Protein AF-A0A1E5WKT5-F1 (afdb_monomer)

Secondary structure (DSSP, 8-state):
-HHHHHHHHHHHHHHTT-TTTTS-HHHHHSSSHHHHHHHHHHHHHSTTTTTS-------HHHHHHHHHHHHHHHHHTTSSSS--HHHHTT-S-HHHHHHHHHHHHHHHHHHHSSS-TTS-HHHHHHHHHHHHHHHHHHHHHHTSSSS-SS-TT-----SSPPPPHHHHHHHHHHHHHHHHHHHHHHHHHHHHHHHHHHHHHHHHHHHHHTSS---SSPPHHHHHHHHHHHHHHHHHHHHHHHHHHHHHHTT---

pLDDT: mean 82.57, std 13.62, range [40.16, 96.75]

Organism: NCBI:txid888268

Radius of gyration: 34.62 Å; Cα contacts (8 Å, |Δi|>4): 130; chains: 1; bounding box: 89×65×68 Å

InterPro domains:
  IPR010604 Plant AUGMIN subunit 7 [PF06694] (6-192)
  IPR029711 HAUS augmin-like complex subunit 7-like [PTHR14352] (1-192)

Solvent-accessible surface area (backbone atoms only — not comparable to full-atom values): 14787 Å² total; per-residue (Å²): 112,62,70,60,52,50,55,50,45,33,52,48,32,47,75,72,62,43,95,63,33,84,55,57,66,68,48,55,40,31,69,48,73,57,21,52,53,49,51,50,53,49,49,53,67,28,87,90,51,64,88,77,88,83,86,93,79,90,51,76,69,52,54,55,51,49,44,48,49,54,11,45,51,34,27,75,71,64,76,35,100,49,76,40,50,54,61,70,47,30,46,80,54,72,59,58,29,51,49,56,52,42,56,53,51,52,52,41,54,48,62,74,62,65,71,58,91,88,49,53,74,69,55,48,51,54,50,52,51,52,49,51,52,53,50,52,52,51,54,52,46,57,72,31,86,86,39,62,88,58,62,95,78,66,74,75,79,58,94,57,82,80,75,59,62,69,59,52,53,51,50,51,52,53,50,51,53,51,50,53,53,50,53,51,53,52,47,54,49,46,53,53,52,48,53,50,49,51,55,50,50,54,52,49,51,57,55,52,75,72,45,96,73,86,66,96,65,81,49,74,65,58,52,52,52,50,53,50,47,52,54,44,50,52,49,50,50,54,51,49,53,51,51,53,53,52,35,59,73,72,66,55,78,127

Nearest PDB structures (foldseek):
  8fck-assembly1_G  TM=4.295E-01  e=2.423E-04  Xenopus laevis
  8i7r-assembly1_Fj  TM=1.896E-01  e=6.859E+00  Mus musculus

Foldseek 3Di:
DLVVLLVVLLVLCVVVVPVVSVPDPCQCQAADPSVLVLLVVLLCLAPVRVPDDDDDDDDPVVVVVSLQVSLVSCCVVVLDVHSDSCLSNNDDDSVSSSSSSSVSSVNSSCRVVLDDPPDDPVRSVVVVVVVVVVVVVVVVVCVDPVNCVDDPPPPPPPVDDDDDPVVVVVVVVVVVVVVVVVLVVLLVVLVVVLVVLVVVLVVVVVVVVVDPDDDPDDDPSNVVSVVSNVVSVVVNVVSVVVVVVVCVVVVNDD

Mean predicted aligned error: 18.12 Å

Sequence (254 aa):
MASKQMEEIQRKLSLLAYPRANAPAQSLLFAGVERYRLLEWLFFRSPFTQQNWQGDSLDRDEENNRIQHLAEIANFLGITPSVDTEAIQGRGSYEERVELLRLIVDLVEASCYADNPEWSVDEQLAKDVQLVDSIAEKQAQIFSEECKLFPADVQIQSIYPLPDIAELELKLSEYTKKMSNLQQMVQELASKFLGNLRSLRDSYTAMAAGSLSASNEPSSVTKIISDCESALTFLNHSLSILSTSVAREQGETL

Structure (mmCIF, N/CA/C/O backbone):
data_AF-A0A1E5WKT5-F1
#
_entry.id   AF-A0A1E5WKT5-F1
#
loop_
_atom_site.group_PDB
_atom_site.id
_atom_site.type_symbol
_atom_site.label_atom_id
_atom_site.label_alt_id
_atom_site.label_comp_id
_atom_site.label_asym_id
_atom_site.label_entity_id
_atom_site.label_seq_id
_atom_site.pdbx_PDB_ins_code
_atom_site.Cartn_x
_atom_site.Cartn_y
_atom_site.Cartn_z
_atom_site.occupancy
_atom_site.B_iso_or_equiv
_atom_site.auth_seq_id
_atom_site.auth_comp_id
_atom_site.auth_asym_id
_atom_site.auth_atom_id
_atom_site.pdbx_PDB_model_num
ATOM 1 N N . MET A 1 1 ? -7.457 4.127 26.064 1.00 65.94 1 MET A N 1
ATOM 2 C CA . MET A 1 1 ? -7.975 4.328 24.690 1.00 65.94 1 MET A CA 1
ATOM 3 C C . MET A 1 1 ? -8.088 2.995 23.963 1.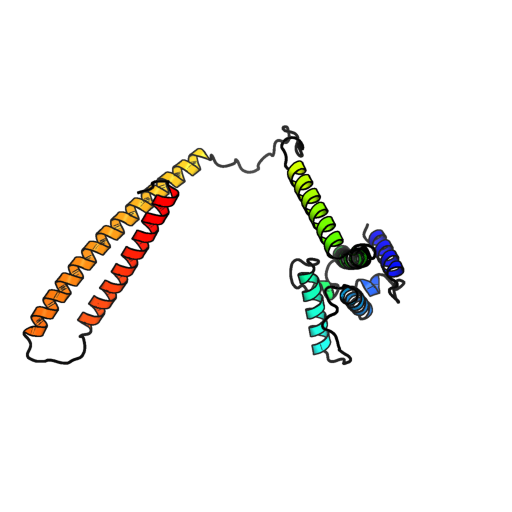00 65.94 1 MET A C 1
ATOM 5 O O . MET A 1 1 ? -9.181 2.690 23.507 1.00 65.94 1 MET A O 1
ATOM 9 N N . ALA A 1 2 ? -7.051 2.151 24.004 1.00 76.38 2 ALA A N 1
ATOM 10 C CA . ALA A 1 2 ? -7.048 0.823 23.381 1.00 76.38 2 ALA A CA 1
ATOM 11 C C . ALA A 1 2 ? -8.197 -0.122 23.810 1.00 76.38 2 ALA A C 1
ATOM 13 O O . ALA A 1 2 ? -8.747 -0.825 22.973 1.00 76.38 2 ALA A O 1
ATOM 14 N N . SER A 1 3 ? -8.654 -0.085 25.073 1.00 81.19 3 SER A N 1
ATOM 15 C CA . SER A 1 3 ? -9.826 -0.880 25.509 1.00 81.19 3 SER A CA 1
ATOM 16 C C . SER A 1 3 ? -11.113 -0.525 24.752 1.00 81.19 3 SER A C 1
ATOM 18 O O . SER A 1 3 ? -11.866 -1.417 24.382 1.00 81.19 3 SER A O 1
ATOM 20 N N . LYS A 1 4 ? -11.351 0.767 24.480 1.00 89.88 4 LYS A N 1
ATOM 21 C CA . LYS A 1 4 ? -12.527 1.214 23.714 1.00 89.88 4 LYS A CA 1
ATOM 22 C C . LYS A 1 4 ? -12.421 0.807 22.244 1.00 89.88 4 LYS A C 1
ATOM 24 O O . LYS A 1 4 ? -13.409 0.397 21.653 1.00 89.88 4 LYS A O 1
ATOM 29 N N . GLN A 1 5 ? -11.216 0.889 21.673 1.00 92.31 5 GLN A N 1
ATOM 30 C CA . GLN A 1 5 ? -10.961 0.421 20.307 1.00 92.31 5 GLN A CA 1
ATOM 31 C C . GLN A 1 5 ? -11.224 -1.083 20.185 1.00 92.31 5 GLN A C 1
ATOM 33 O O . GLN A 1 5 ? -11.836 -1.522 19.222 1.00 92.31 5 GLN A O 1
ATOM 38 N N . MET A 1 6 ? -10.832 -1.875 21.183 1.00 95.06 6 MET A N 1
ATOM 39 C CA . MET A 1 6 ? -11.095 -3.313 21.182 1.00 95.06 6 MET A CA 1
ATOM 40 C C . MET A 1 6 ? -12.595 -3.645 21.269 1.00 95.06 6 MET A C 1
ATOM 42 O O . MET A 1 6 ? -13.059 -4.541 20.564 1.00 95.06 6 MET A O 1
ATOM 46 N N . GLU A 1 7 ? -13.363 -2.918 22.088 1.00 94.06 7 GLU A N 1
ATOM 47 C CA . GLU A 1 7 ? -14.830 -3.042 22.133 1.00 94.06 7 GLU A CA 1
ATOM 48 C C . GLU A 1 7 ? -15.459 -2.729 20.767 1.00 94.06 7 GLU A C 1
ATOM 50 O O . GLU A 1 7 ? -16.350 -3.443 20.301 1.00 94.06 7 GLU A O 1
ATOM 55 N N . GLU A 1 8 ? -14.960 -1.696 20.085 1.00 95.50 8 GLU A N 1
ATOM 56 C CA . GLU A 1 8 ? -15.397 -1.356 18.735 1.00 95.50 8 GLU A CA 1
ATOM 57 C C . GLU A 1 8 ? -15.041 -2.443 17.713 1.00 95.50 8 GLU A C 1
ATOM 59 O O . GLU A 1 8 ? -15.903 -2.827 16.921 1.00 95.50 8 GLU A O 1
ATOM 64 N N . ILE A 1 9 ? -13.824 -2.993 17.765 1.00 96.56 9 ILE A N 1
ATOM 65 C CA . ILE A 1 9 ? -13.409 -4.126 16.928 1.00 96.56 9 ILE A CA 1
ATOM 66 C C . ILE A 1 9 ? -14.371 -5.302 17.122 1.00 96.56 9 ILE A C 1
ATOM 68 O O . ILE A 1 9 ? -14.881 -5.842 16.146 1.00 96.56 9 ILE A O 1
ATOM 72 N N . GLN A 1 10 ? -14.683 -5.686 18.362 1.00 95.69 10 GLN A N 1
ATOM 73 C CA . GLN A 1 10 ? -15.603 -6.800 18.634 1.00 95.69 10 GLN A CA 1
ATOM 74 C C . GLN A 1 10 ? -17.028 -6.524 18.133 1.00 95.69 10 GLN A C 1
ATOM 76 O O . GLN A 1 10 ? -17.684 -7.421 17.589 1.00 95.69 10 GLN A O 1
ATOM 81 N N . ARG A 1 11 ? -17.502 -5.278 18.257 1.00 96.12 11 ARG A N 1
ATOM 82 C CA . ARG A 1 11 ? -18.781 -4.845 17.678 1.00 96.12 11 ARG A CA 1
ATOM 83 C C . ARG A 1 11 ? -18.776 -5.013 16.156 1.00 96.12 11 ARG A C 1
ATOM 85 O O . ARG A 1 11 ? -19.717 -5.590 15.616 1.00 96.12 11 ARG A O 1
ATOM 92 N N . LYS A 1 12 ? -17.722 -4.561 15.471 1.00 95.81 12 LYS A N 1
ATOM 93 C CA . LYS A 1 12 ? -17.573 -4.695 14.012 1.00 95.81 12 LYS A CA 1
ATOM 94 C C . LYS A 1 12 ? -17.471 -6.154 13.576 1.00 95.81 12 LYS A C 1
ATOM 96 O O . LYS A 1 12 ? -18.184 -6.566 12.670 1.00 95.81 12 LYS A O 1
ATOM 101 N N . LEU A 1 13 ? -16.692 -6.975 14.280 1.00 96.12 13 LEU A N 1
ATOM 102 C CA . LEU A 1 13 ? -16.627 -8.420 14.037 1.00 96.12 13 LEU A CA 1
ATOM 103 C C . LEU A 1 13 ? -18.001 -9.092 14.161 1.00 96.12 13 LEU A C 1
ATOM 105 O O . LEU A 1 13 ? -18.314 -9.991 13.383 1.00 96.12 13 LEU A O 1
ATOM 109 N N . SER A 1 14 ? -18.837 -8.636 15.097 1.00 95.25 14 SER A N 1
ATOM 110 C CA . SER A 1 14 ? -20.211 -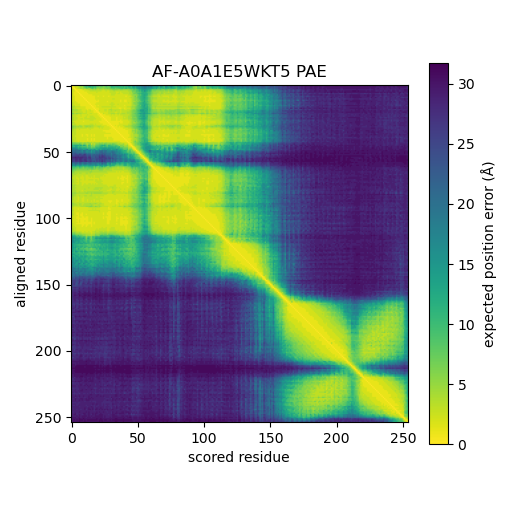9.132 15.245 1.00 95.25 14 SER A CA 1
ATOM 111 C C . SER A 1 14 ? -21.091 -8.738 14.053 1.00 95.25 14 SER A C 1
ATOM 113 O O . SER A 1 14 ? -21.841 -9.573 13.554 1.00 95.25 14 SER A O 1
ATOM 115 N N . LEU A 1 15 ? -20.966 -7.502 13.555 1.00 93.94 15 LEU A N 1
ATOM 116 C CA . LEU A 1 15 ? -21.675 -7.030 12.355 1.00 93.94 15 LEU A CA 1
ATOM 117 C C . LEU A 1 15 ? -21.239 -7.774 11.090 1.00 93.94 15 LEU A C 1
ATOM 119 O O . LEU A 1 15 ? -22.072 -8.128 10.262 1.00 93.94 15 LEU A O 1
ATOM 123 N N . LEU A 1 16 ? -19.947 -8.084 10.979 1.00 92.31 16 LEU A N 1
ATOM 124 C CA . LEU A 1 16 ? -19.401 -8.911 9.905 1.00 92.31 16 LEU A CA 1
ATOM 125 C C . LEU A 1 16 ? -19.780 -10.396 10.053 1.00 92.31 16 LEU A C 1
ATOM 127 O O . LEU A 1 16 ? -19.427 -11.204 9.197 1.00 92.31 16 LEU A O 1
ATOM 131 N N . ALA A 1 17 ? -20.505 -10.781 11.107 1.00 93.81 17 ALA A N 1
ATOM 132 C CA . ALA A 1 17 ? -20.868 -12.161 11.410 1.00 93.81 17 ALA A CA 1
ATOM 133 C C . ALA A 1 17 ? -19.648 -13.094 11.554 1.00 93.81 17 ALA A C 1
ATOM 135 O O . ALA A 1 17 ? -19.682 -14.250 11.127 1.00 93.81 17 ALA A O 1
ATOM 136 N N . TYR A 1 18 ? -18.559 -12.607 12.164 1.00 94.19 18 TYR A N 1
ATOM 137 C CA . TYR A 1 18 ? -17.447 -13.472 12.55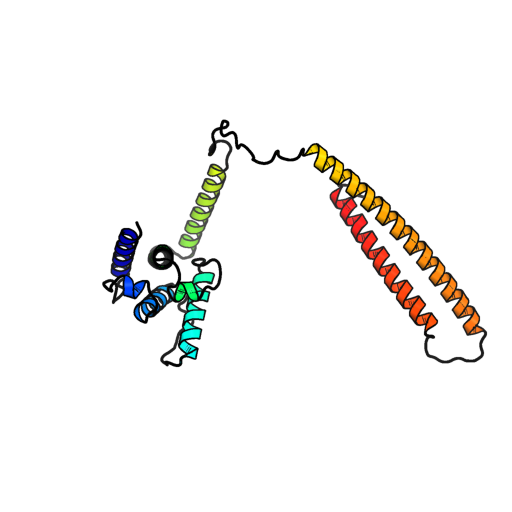4 1.00 94.19 18 TYR A CA 1
ATOM 138 C C . TYR A 1 18 ? -17.921 -14.453 13.644 1.00 94.19 18 TYR A C 1
ATOM 140 O O . TYR A 1 18 ? -18.351 -14.003 14.712 1.00 94.19 18 TYR A O 1
ATOM 148 N N . PRO A 1 19 ? -17.816 -15.784 13.446 1.00 90.62 19 PRO A N 1
ATOM 149 C CA . PRO A 1 19 ? -18.398 -16.771 14.365 1.00 90.62 19 PRO A CA 1
ATOM 150 C C . PRO A 1 19 ? -17.893 -16.688 15.809 1.00 90.62 19 PRO A C 1
ATOM 152 O O . PRO A 1 19 ? -18.549 -17.175 16.726 1.00 90.62 19 PRO A O 1
ATOM 155 N N . ARG A 1 20 ? -16.716 -16.088 16.020 1.00 91.88 20 ARG A N 1
ATOM 156 C CA . ARG A 1 20 ? -16.064 -15.967 17.330 1.00 91.88 20 ARG A CA 1
ATOM 157 C C . ARG A 1 20 ? -15.829 -14.513 17.731 1.00 91.88 20 ARG A C 1
ATOM 159 O O . ARG A 1 20 ? -14.855 -14.210 18.414 1.00 91.88 20 ARG A O 1
ATOM 166 N N . ALA A 1 21 ? -16.718 -13.609 17.317 1.00 91.19 21 ALA A N 1
ATOM 167 C CA . ALA A 1 21 ? -16.636 -12.182 17.642 1.00 91.19 21 ALA A CA 1
ATOM 168 C C . ALA A 1 21 ? -16.623 -11.890 19.155 1.00 91.19 21 ALA A C 1
ATOM 170 O O . ALA A 1 21 ? -16.052 -10.893 19.588 1.00 91.19 21 ALA A O 1
ATOM 171 N N . ASN A 1 22 ? -17.194 -12.784 19.967 1.00 90.38 22 ASN A N 1
ATOM 172 C CA . ASN A 1 22 ? -17.210 -12.702 21.428 1.00 90.38 22 ASN A CA 1
ATOM 173 C C . ASN A 1 22 ? -15.971 -13.319 22.112 1.00 90.38 22 ASN A C 1
ATOM 175 O O . ASN A 1 22 ? -15.949 -13.424 23.340 1.00 90.38 22 ASN A O 1
ATOM 179 N N . ALA A 1 23 ? -14.958 -13.756 21.355 1.00 93.06 23 ALA A N 1
ATOM 180 C CA . ALA A 1 23 ? -13.728 -14.285 21.931 1.00 93.06 23 ALA A CA 1
ATOM 181 C C . ALA A 1 23 ? -13.019 -13.221 22.797 1.00 93.06 23 ALA A C 1
ATOM 183 O O . ALA A 1 23 ? -13.067 -12.030 22.468 1.00 93.06 23 ALA A O 1
ATOM 184 N N . PRO A 1 24 ? -12.327 -13.620 23.883 1.00 94.44 24 PRO A N 1
ATOM 185 C CA . PRO A 1 24 ? -11.580 -12.685 24.716 1.00 94.44 24 PRO A CA 1
ATOM 186 C C . PRO A 1 24 ? -10.552 -11.905 23.893 1.00 94.44 24 PRO A C 1
ATOM 188 O O . PRO A 1 24 ? -9.828 -12.491 23.089 1.00 94.44 24 PRO A O 1
ATOM 191 N N . ALA A 1 25 ? -10.420 -10.601 24.149 1.00 93.50 25 ALA A N 1
ATOM 192 C CA . ALA A 1 25 ? -9.468 -9.739 23.444 1.00 93.50 25 ALA A CA 1
ATOM 193 C C . ALA A 1 25 ? -8.034 -10.298 23.454 1.00 93.50 25 ALA A C 1
ATOM 195 O O . ALA A 1 25 ? -7.331 -10.243 22.451 1.00 93.50 25 ALA A O 1
ATOM 196 N N . GLN A 1 26 ? -7.615 -10.908 24.568 1.00 93.50 26 GLN A N 1
ATOM 197 C CA . GLN A 1 26 ? -6.302 -11.549 24.682 1.00 93.50 26 GLN A CA 1
ATOM 198 C C . GLN A 1 26 ? -6.104 -12.670 23.649 1.00 93.50 26 GLN A C 1
ATOM 200 O O . GLN A 1 26 ? -5.029 -12.792 23.076 1.00 93.50 26 GLN A O 1
ATOM 205 N N . SER A 1 27 ? -7.136 -13.458 23.354 1.00 95.00 27 SER A N 1
ATOM 206 C CA . SER A 1 27 ? -7.045 -14.531 22.359 1.00 95.00 27 SER A CA 1
ATOM 207 C C . SER A 1 27 ? -6.939 -14.000 20.927 1.00 95.00 27 SER A C 1
ATOM 209 O O . SER A 1 27 ? -6.328 -14.651 20.088 1.00 95.00 27 SER A O 1
ATOM 211 N N . LEU A 1 28 ? -7.513 -12.826 20.647 1.00 95.75 28 LEU A N 1
ATOM 212 C CA . LEU A 1 28 ? -7.482 -12.204 19.318 1.00 95.75 28 LEU A CA 1
ATOM 213 C C . LEU A 1 28 ? -6.182 -11.421 19.061 1.00 95.75 28 LEU A C 1
ATOM 215 O O . LEU A 1 28 ? -5.705 -11.327 17.930 1.00 95.75 28 LEU A O 1
ATOM 219 N N . LEU A 1 29 ? -5.606 -10.836 20.113 1.00 95.50 29 LEU A N 1
ATOM 220 C CA . LEU A 1 29 ? -4.457 -9.935 20.002 1.00 95.50 29 LEU A CA 1
ATOM 221 C C . LEU A 1 29 ? -3.105 -10.646 20.106 1.00 95.50 29 LEU A C 1
ATOM 223 O O . LEU A 1 29 ? -2.136 -10.189 19.506 1.00 95.50 29 LEU A O 1
ATOM 227 N N . PHE A 1 30 ? -3.021 -11.735 20.867 1.00 95.25 30 PHE A N 1
ATOM 228 C CA . PHE A 1 30 ? -1.760 -12.427 21.127 1.00 95.25 30 PHE A CA 1
ATOM 229 C C . PHE A 1 30 ? -1.596 -13.659 20.238 1.00 95.25 30 PHE A C 1
ATOM 231 O O . PHE A 1 30 ? -2.570 -14.195 19.708 1.00 95.25 30 PHE A O 1
ATOM 238 N N . ALA A 1 31 ? -0.347 -14.105 20.093 1.00 92.69 31 ALA A N 1
ATOM 239 C CA . ALA A 1 31 ? 0.003 -15.312 19.355 1.00 92.69 31 ALA A CA 1
ATOM 240 C C . ALA A 1 31 ? -0.859 -16.500 19.805 1.00 92.69 31 ALA A C 1
ATOM 242 O O . ALA A 1 31 ? -0.906 -16.839 20.990 1.00 92.69 31 ALA A O 1
ATOM 243 N N . GLY A 1 32 ? -1.527 -17.142 18.852 1.00 90.06 32 GLY A N 1
ATOM 244 C CA . GLY A 1 32 ? -2.381 -18.282 19.130 1.00 90.06 32 GLY A CA 1
ATOM 245 C C . GLY A 1 32 ? -3.352 -18.566 17.997 1.00 90.06 32 GLY A C 1
ATOM 246 O O . GLY A 1 32 ? -3.574 -17.749 17.107 1.00 90.06 32 GLY A O 1
ATOM 247 N N . VAL A 1 33 ? -3.967 -19.744 18.066 1.00 89.12 33 VAL A N 1
ATOM 248 C CA . VAL A 1 33 ? -4.837 -20.266 17.005 1.00 89.12 33 VAL A CA 1
ATOM 249 C C . VAL A 1 33 ? -6.017 -19.331 16.707 1.00 89.12 33 VAL A C 1
ATOM 251 O O . VAL A 1 33 ? -6.435 -19.205 15.562 1.00 89.12 33 VAL A O 1
ATOM 254 N N . GLU A 1 34 ? -6.543 -18.641 17.720 1.00 92.19 34 GLU A N 1
ATOM 255 C CA . GLU A 1 34 ? -7.660 -17.702 17.552 1.00 92.19 34 GLU A CA 1
ATOM 256 C C . GLU A 1 34 ? -7.314 -16.477 16.724 1.00 92.19 34 GLU A C 1
ATOM 258 O O . GLU A 1 34 ? -8.113 -16.055 15.889 1.00 92.19 34 GLU A O 1
ATOM 263 N N . ARG A 1 35 ? -6.115 -15.932 16.928 1.00 94.31 35 ARG A N 1
ATOM 264 C CA . ARG A 1 35 ? -5.619 -14.806 16.151 1.00 94.31 35 ARG A CA 1
ATOM 265 C C . ARG A 1 35 ? -5.461 -15.197 14.690 1.00 94.31 35 ARG A C 1
ATOM 267 O O . ARG A 1 35 ? -5.988 -14.501 13.832 1.00 94.31 35 ARG A O 1
ATOM 274 N N . TYR A 1 36 ? -4.790 -16.312 14.405 1.00 92.12 36 TYR A N 1
ATOM 275 C CA . TYR A 1 36 ? -4.563 -16.729 13.020 1.00 92.12 36 TYR A CA 1
ATOM 276 C C . TYR A 1 36 ? -5.869 -17.049 12.299 1.00 92.12 36 TYR A C 1
ATOM 278 O O . TYR A 1 36 ? -6.075 -16.537 11.207 1.00 92.12 36 TYR A O 1
ATOM 286 N N . ARG A 1 37 ? -6.807 -17.755 12.946 1.00 91.25 37 ARG A N 1
ATOM 287 C CA . ARG A 1 37 ? -8.146 -17.980 12.375 1.00 91.25 37 ARG A CA 1
ATOM 288 C C . ARG A 1 37 ? -8.881 -16.682 12.070 1.00 91.25 37 ARG A C 1
ATOM 290 O O . ARG A 1 37 ? -9.561 -16.598 11.053 1.00 91.25 37 ARG A O 1
ATOM 297 N N . LEU A 1 38 ? -8.778 -15.688 12.953 1.00 94.88 38 LEU A N 1
ATOM 298 C CA . LEU A 1 38 ? -9.386 -14.382 12.723 1.00 94.88 38 LEU A CA 1
ATOM 299 C C . LEU A 1 38 ? -8.737 -13.674 11.529 1.00 94.88 38 LEU A C 1
ATOM 301 O O . LEU A 1 38 ? -9.454 -13.177 10.668 1.00 94.88 38 LEU A O 1
ATOM 305 N N . LEU A 1 39 ? -7.404 -13.634 11.472 1.00 94.69 39 LEU A N 1
ATOM 306 C CA . LEU A 1 39 ? -6.666 -12.985 10.386 1.00 94.69 39 LEU A CA 1
ATOM 307 C C . LEU A 1 39 ? -6.935 -13.662 9.041 1.00 94.69 39 LEU A C 1
ATOM 309 O O . LEU A 1 39 ? -7.242 -12.973 8.075 1.00 94.69 39 LEU A O 1
ATOM 313 N N . GLU A 1 40 ? -6.901 -14.993 8.991 1.00 91.75 40 GLU A N 1
ATOM 314 C CA . GLU A 1 40 ? -7.283 -15.774 7.812 1.00 91.75 40 GLU A CA 1
ATOM 315 C C . GLU A 1 40 ? -8.715 -15.440 7.391 1.00 91.75 40 GLU A C 1
ATOM 317 O O . GLU A 1 40 ? -8.952 -15.059 6.249 1.00 91.75 40 GLU A O 1
ATOM 322 N N . TRP A 1 41 ? -9.674 -15.507 8.317 1.00 92.31 41 TRP A N 1
ATOM 323 C CA . TRP A 1 41 ? -11.071 -15.217 8.007 1.00 92.31 41 TRP A CA 1
ATOM 324 C C . TRP A 1 41 ? -11.277 -13.792 7.480 1.00 92.31 41 TRP A C 1
ATOM 326 O O . TRP A 1 41 ? -12.014 -13.597 6.516 1.00 92.31 41 TRP A O 1
ATOM 336 N N . LEU A 1 42 ? -10.621 -12.800 8.088 1.00 93.25 42 LEU A N 1
ATOM 337 C CA . LEU A 1 42 ? -10.696 -11.405 7.657 1.00 93.25 42 LEU A CA 1
ATOM 338 C C . LEU A 1 42 ? -10.091 -11.228 6.269 1.00 93.25 42 LEU A C 1
ATOM 340 O O . LEU A 1 42 ? -10.742 -10.672 5.384 1.00 93.25 42 LEU A O 1
ATOM 344 N N . PHE A 1 43 ? -8.874 -11.730 6.058 1.00 90.12 43 PHE A N 1
ATOM 345 C CA . PHE A 1 43 ? -8.215 -11.579 4.774 1.00 90.12 43 PHE A CA 1
ATOM 346 C C . PHE A 1 43 ? -8.972 -12.312 3.678 1.00 90.12 43 PHE A C 1
ATOM 348 O O . PHE A 1 43 ? -9.239 -11.668 2.674 1.00 90.12 43 PHE A O 1
ATOM 355 N N . PHE A 1 44 ? -9.416 -13.558 3.868 1.00 84.06 44 PHE A N 1
ATOM 356 C CA . PHE A 1 44 ? -10.155 -14.327 2.850 1.00 84.06 44 PHE A CA 1
ATOM 357 C C . PHE A 1 44 ? -11.569 -13.832 2.567 1.00 84.06 44 PHE A C 1
ATOM 359 O O . PHE A 1 44 ? -12.140 -14.139 1.521 1.00 84.06 44 PHE A O 1
ATOM 366 N N . ARG A 1 45 ? -12.143 -13.040 3.472 1.00 79.81 45 ARG A N 1
ATOM 367 C CA . ARG A 1 45 ? -13.395 -12.338 3.199 1.00 79.81 45 ARG A CA 1
ATOM 368 C C . ARG A 1 45 ? -13.197 -11.155 2.253 1.00 79.81 45 ARG A C 1
ATOM 370 O O . ARG A 1 45 ? -14.138 -10.772 1.565 1.00 79.81 45 ARG A O 1
ATOM 377 N N . SER A 1 46 ? -11.991 -10.595 2.204 1.00 68.56 46 SER A N 1
ATOM 378 C CA . SER A 1 46 ? -11.662 -9.494 1.310 1.00 68.56 46 SER A CA 1
ATOM 379 C C . SER A 1 46 ? -11.659 -9.954 -0.156 1.00 68.56 46 SER A C 1
ATOM 381 O O . SER A 1 46 ? -11.029 -10.968 -0.466 1.00 68.56 46 SER A O 1
ATOM 383 N N . PRO A 1 47 ? -12.299 -9.220 -1.087 1.00 63.97 47 PRO A N 1
ATOM 384 C CA . PRO A 1 47 ? -12.327 -9.590 -2.507 1.00 63.97 47 PRO A CA 1
ATOM 385 C C . PRO A 1 47 ? -10.922 -9.678 -3.130 1.00 63.97 47 PRO A C 1
ATOM 387 O O . PRO A 1 47 ? -10.719 -10.386 -4.113 1.00 63.97 47 PRO A O 1
ATOM 390 N N . PHE A 1 48 ? -9.930 -9.024 -2.518 1.00 61.22 48 PHE A N 1
ATOM 391 C CA . PHE A 1 48 ? -8.545 -8.976 -2.989 1.00 61.22 48 PHE A CA 1
ATOM 392 C C . PHE A 1 48 ? -7.741 -10.273 -2.776 1.00 61.22 48 PHE A C 1
ATOM 394 O O . PHE A 1 48 ? -6.644 -10.389 -3.314 1.00 61.22 48 PHE A O 1
ATOM 401 N N . THR A 1 49 ? -8.243 -11.247 -2.007 1.00 59.12 49 THR A N 1
ATOM 402 C CA . THR A 1 49 ? -7.457 -12.430 -1.580 1.00 59.12 49 THR A CA 1
ATOM 403 C C . THR A 1 49 ? -8.095 -13.779 -1.947 1.00 59.12 49 THR A C 1
ATOM 405 O O . THR A 1 49 ? -7.478 -14.825 -1.743 1.00 59.12 49 THR A O 1
ATOM 408 N N . GLN A 1 50 ? -9.313 -13.787 -2.507 1.00 58.47 50 GLN A N 1
ATOM 409 C CA . GLN A 1 50 ? -10.116 -15.006 -2.708 1.00 58.47 50 GLN A CA 1
ATOM 410 C C . GLN A 1 50 ? -9.535 -16.018 -3.712 1.00 58.47 50 GLN A C 1
ATOM 412 O O . GLN A 1 50 ? -10.043 -17.132 -3.814 1.00 58.47 50 GLN A O 1
ATOM 417 N N . GLN A 1 51 ? -8.487 -15.677 -4.466 1.00 52.19 51 GLN A N 1
ATOM 418 C CA . GLN A 1 51 ? -8.091 -16.480 -5.627 1.00 52.19 51 GLN A CA 1
ATOM 419 C C . GLN A 1 51 ? -7.226 -17.719 -5.340 1.00 52.19 51 GLN A C 1
ATOM 421 O O . GLN A 1 51 ? -7.005 -18.471 -6.283 1.00 52.19 51 GLN A O 1
ATOM 426 N N . ASN A 1 52 ? -6.746 -17.987 -4.113 1.00 46.09 52 ASN A N 1
ATOM 427 C CA . ASN A 1 52 ? -5.595 -18.905 -3.994 1.00 46.09 52 ASN A CA 1
ATOM 428 C C . ASN A 1 52 ? -5.519 -19.927 -2.843 1.00 46.09 52 ASN A C 1
ATOM 430 O O . ASN A 1 52 ? -4.451 -20.511 -2.678 1.00 46.09 52 ASN A O 1
ATOM 434 N N . TRP A 1 53 ? -6.576 -20.222 -2.075 1.00 47.66 53 TRP A N 1
ATOM 435 C CA . TRP A 1 53 ? -6.424 -21.125 -0.913 1.00 47.66 53 TRP A CA 1
ATOM 436 C C . TRP A 1 53 ? -7.239 -22.425 -0.944 1.00 47.66 53 TRP A C 1
ATOM 438 O O . TRP A 1 53 ? -8.461 -22.433 -0.826 1.00 47.66 53 TRP A O 1
ATOM 448 N N . GLN A 1 54 ? -6.505 -23.542 -1.012 1.00 47.09 54 GLN A N 1
ATOM 449 C CA . GLN A 1 54 ? -6.894 -24.889 -0.584 1.00 47.09 54 GLN A CA 1
ATOM 450 C C . GLN A 1 54 ? -5.787 -25.389 0.355 1.00 47.09 54 GLN A C 1
ATOM 452 O O . GLN A 1 54 ? -4.631 -25.442 -0.056 1.00 47.09 54 GLN A O 1
ATOM 457 N N . GLY A 1 55 ? -6.093 -25.733 1.608 1.00 46.94 55 GLY A N 1
ATOM 458 C CA . GLY A 1 55 ? -5.057 -26.193 2.539 1.00 46.94 55 GLY A CA 1
ATOM 459 C C . GLY A 1 55 ? -5.609 -26.801 3.822 1.00 46.94 55 GLY A C 1
ATOM 460 O O . GLY A 1 55 ? -5.795 -26.095 4.808 1.00 46.94 55 GLY A O 1
ATOM 461 N N . ASP A 1 56 ? -5.844 -28.113 3.794 1.00 40.16 56 ASP A N 1
ATOM 462 C CA . ASP A 1 56 ? -6.079 -28.964 4.966 1.00 40.16 56 ASP A CA 1
ATOM 463 C C . ASP A 1 56 ? -4.856 -29.879 5.141 1.00 40.16 56 ASP A C 1
ATOM 465 O O . ASP A 1 56 ? -4.713 -30.888 4.455 1.00 40.16 56 ASP A O 1
ATOM 469 N N . SER A 1 57 ? -3.906 -29.451 5.970 1.00 44.22 57 SER A N 1
ATOM 470 C CA . SER A 1 57 ? -2.748 -30.212 6.464 1.00 44.22 57 SER A CA 1
ATOM 471 C C . SER A 1 57 ? -2.095 -29.388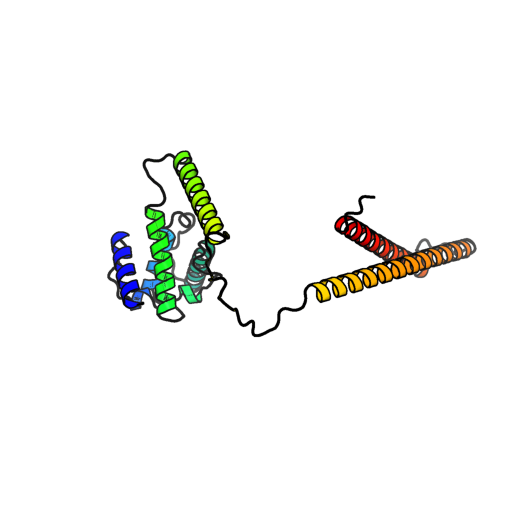 7.588 1.00 44.22 57 SER A C 1
ATOM 473 O O . SER A 1 57 ? -2.399 -28.209 7.750 1.00 44.22 57 SER A O 1
ATOM 475 N N . LEU A 1 58 ? -1.313 -30.000 8.473 1.00 49.53 58 LEU A N 1
ATOM 476 C CA . LEU A 1 58 ? -0.691 -29.343 9.631 1.00 49.53 58 LEU A CA 1
ATOM 477 C C . LEU A 1 58 ? 0.749 -29.841 9.742 1.00 49.53 58 LEU A C 1
ATOM 479 O O . LEU A 1 58 ? 1.064 -30.675 10.590 1.00 49.53 58 LEU A O 1
ATOM 483 N N . ASP A 1 59 ? 1.613 -29.333 8.866 1.00 60.69 59 ASP A N 1
ATOM 484 C CA . ASP A 1 59 ? 3.064 -29.419 9.039 1.00 60.69 59 ASP A CA 1
ATOM 485 C C . ASP A 1 59 ? 3.610 -28.084 9.577 1.00 60.69 59 ASP A C 1
ATOM 487 O O . ASP A 1 59 ? 3.053 -27.017 9.312 1.00 60.69 59 ASP A O 1
ATOM 491 N N . ARG A 1 60 ? 4.694 -28.105 10.358 1.00 60.22 60 ARG A N 1
ATOM 492 C CA . ARG A 1 60 ? 5.264 -26.879 10.968 1.00 60.22 60 ARG A CA 1
ATOM 493 C C . ARG A 1 60 ? 5.729 -25.878 9.903 1.00 60.22 60 ARG A C 1
ATOM 495 O O . ARG A 1 60 ? 5.630 -24.667 10.100 1.00 60.22 60 ARG A O 1
ATOM 502 N N . ASP A 1 61 ? 6.199 -26.389 8.772 1.00 70.75 61 ASP A N 1
ATOM 503 C CA . ASP A 1 61 ? 6.582 -25.574 7.622 1.00 70.75 61 ASP A CA 1
ATOM 504 C C . ASP A 1 61 ? 5.359 -24.904 6.977 1.00 70.75 61 ASP A C 1
ATOM 506 O O . ASP A 1 61 ? 5.458 -23.778 6.493 1.00 70.75 61 ASP A O 1
ATOM 510 N N . GLU A 1 62 ? 4.173 -25.515 7.060 1.00 77.69 62 GLU A N 1
ATOM 511 C CA . GLU A 1 62 ? 2.937 -24.881 6.600 1.00 77.69 62 GLU A CA 1
ATOM 512 C C . GLU A 1 62 ? 2.508 -23.717 7.494 1.00 77.69 62 GLU A C 1
ATOM 514 O O . GLU A 1 62 ? 2.022 -22.719 6.972 1.00 77.69 62 GLU A O 1
ATOM 519 N N . GLU A 1 63 ? 2.700 -23.795 8.816 1.00 80.25 63 GLU A N 1
ATOM 520 C CA . GLU A 1 63 ? 2.376 -22.681 9.723 1.00 80.25 63 GLU A CA 1
ATOM 521 C C . GLU A 1 63 ? 3.235 -21.448 9.408 1.00 80.25 63 GLU A C 1
ATOM 523 O O . GLU A 1 63 ? 2.709 -20.343 9.264 1.00 80.25 63 GLU A O 1
ATOM 528 N N . ASN A 1 64 ? 4.544 -21.639 9.213 1.00 86.19 64 ASN A N 1
ATOM 529 C CA . ASN A 1 64 ? 5.443 -20.553 8.823 1.00 86.19 64 ASN A CA 1
ATOM 530 C C . ASN A 1 64 ? 5.082 -19.980 7.446 1.00 86.19 64 ASN A C 1
ATOM 532 O O . ASN A 1 64 ? 5.048 -18.760 7.287 1.00 86.19 64 ASN A O 1
ATOM 536 N N . ASN A 1 65 ? 4.747 -20.837 6.478 1.00 87.06 65 ASN A N 1
ATOM 537 C CA . ASN A 1 65 ? 4.300 -20.402 5.154 1.00 87.06 65 ASN A CA 1
ATOM 538 C C . ASN A 1 65 ? 2.975 -19.622 5.214 1.00 87.06 65 ASN A C 1
ATOM 540 O O . ASN A 1 65 ? 2.818 -18.625 4.513 1.00 87.06 65 ASN A O 1
ATOM 544 N N . ARG A 1 66 ? 2.033 -20.021 6.079 1.00 86.38 66 ARG A N 1
ATOM 545 C CA . ARG A 1 66 ? 0.772 -19.293 6.302 1.00 86.38 66 ARG A CA 1
ATOM 546 C C . ARG A 1 66 ? 1.020 -17.923 6.913 1.00 86.38 66 ARG A C 1
ATOM 548 O O . ARG A 1 66 ? 0.481 -16.938 6.421 1.00 86.38 66 ARG A O 1
ATOM 555 N N . ILE A 1 67 ? 1.858 -17.839 7.946 1.00 92.38 67 ILE A N 1
ATOM 556 C CA . ILE A 1 67 ? 2.211 -16.561 8.581 1.00 92.38 67 ILE A CA 1
ATOM 557 C C . ILE A 1 67 ? 2.883 -15.630 7.568 1.00 92.38 67 ILE A C 1
ATOM 559 O O . ILE A 1 67 ? 2.519 -14.457 7.483 1.00 92.38 67 ILE A O 1
ATOM 563 N N . GLN A 1 68 ? 3.821 -16.160 6.780 1.00 93.12 68 GLN A N 1
ATOM 564 C CA . GLN A 1 68 ? 4.483 -15.427 5.706 1.00 93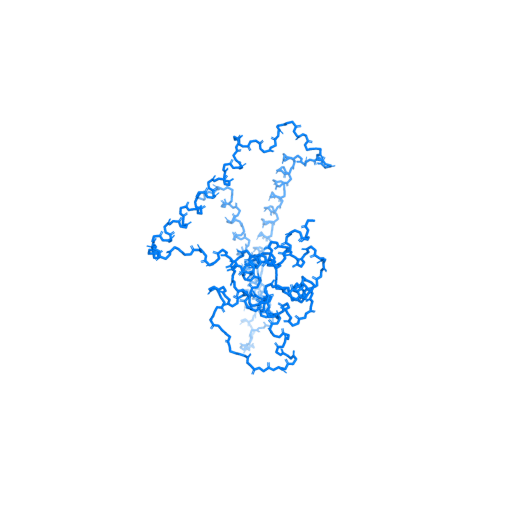.12 68 GLN A CA 1
ATOM 565 C C . GLN A 1 68 ? 3.467 -14.888 4.693 1.00 93.12 68 GLN A C 1
ATOM 567 O O . GLN A 1 68 ? 3.487 -13.704 4.367 1.00 93.12 68 GLN A O 1
ATOM 572 N N . HIS A 1 69 ? 2.519 -15.720 4.266 1.00 90.88 69 HIS A N 1
ATOM 573 C CA . HIS A 1 69 ? 1.495 -15.303 3.319 1.00 90.88 69 HIS A CA 1
ATOM 574 C C . HIS A 1 69 ? 0.557 -14.223 3.878 1.00 90.88 69 HIS A C 1
ATOM 576 O O . HIS A 1 69 ? 0.253 -13.246 3.198 1.00 90.88 69 HIS A O 1
ATOM 582 N N . LEU A 1 70 ? 0.121 -14.347 5.136 1.00 93.38 70 LEU A N 1
ATOM 583 C CA . LEU A 1 70 ? -0.692 -13.318 5.793 1.00 93.38 70 LEU A CA 1
ATOM 584 C C . LEU A 1 70 ? 0.064 -11.982 5.889 1.00 93.38 70 LEU A C 1
ATOM 586 O O . LEU A 1 70 ? -0.540 -10.922 5.722 1.00 93.38 70 LEU A O 1
ATOM 590 N N . ALA A 1 71 ? 1.379 -12.022 6.120 1.00 94.94 71 ALA A N 1
ATOM 591 C CA . ALA A 1 71 ? 2.224 -10.830 6.146 1.00 94.94 71 ALA A CA 1
ATOM 592 C C . ALA A 1 71 ? 2.371 -10.196 4.753 1.00 94.94 71 ALA A C 1
ATOM 594 O O . ALA A 1 71 ? 2.364 -8.972 4.624 1.00 94.94 71 ALA A O 1
ATOM 595 N N . GLU A 1 72 ? 2.458 -11.011 3.701 1.00 93.44 72 GLU A N 1
ATOM 596 C CA . GLU A 1 72 ? 2.468 -10.542 2.312 1.00 93.44 72 GLU A CA 1
ATOM 597 C C . GLU A 1 72 ? 1.149 -9.868 1.929 1.00 93.44 72 GLU A C 1
ATOM 599 O O . GLU A 1 72 ? 1.177 -8.790 1.336 1.00 93.44 72 GLU A O 1
ATOM 604 N N . ILE A 1 73 ? 0.004 -10.442 2.324 1.00 91.56 73 ILE A N 1
ATOM 605 C CA . ILE A 1 73 ? -1.313 -9.817 2.128 1.00 91.56 73 ILE A CA 1
ATOM 606 C C . ILE A 1 73 ? -1.383 -8.478 2.871 1.00 91.56 73 ILE A C 1
ATOM 608 O O . ILE A 1 73 ? -1.801 -7.478 2.290 1.00 91.56 73 ILE A O 1
ATOM 612 N N . ALA A 1 74 ? -0.970 -8.433 4.142 1.00 93.94 74 ALA A N 1
ATOM 613 C CA . ALA A 1 74 ? -1.003 -7.205 4.937 1.00 93.94 74 ALA A CA 1
ATOM 614 C C . ALA A 1 74 ? -0.151 -6.087 4.312 1.00 93.94 74 ALA A C 1
ATOM 616 O O . ALA A 1 74 ? -0.598 -4.940 4.243 1.00 93.94 74 ALA A O 1
ATOM 617 N N . ASN A 1 75 ? 1.030 -6.432 3.797 1.00 93.56 75 ASN A N 1
ATOM 618 C CA . ASN A 1 75 ? 1.897 -5.505 3.078 1.00 93.56 75 ASN A CA 1
ATOM 619 C C . ASN A 1 75 ? 1.277 -5.053 1.746 1.00 93.56 75 ASN A C 1
ATOM 621 O O . ASN A 1 75 ? 1.263 -3.865 1.439 1.00 93.56 75 ASN A O 1
ATOM 625 N N . PHE A 1 76 ? 0.717 -5.983 0.965 1.00 91.12 76 PHE A N 1
ATOM 626 C CA . PHE A 1 76 ? 0.054 -5.673 -0.306 1.00 91.12 76 PHE A CA 1
ATOM 627 C C . PHE A 1 76 ? -1.126 -4.708 -0.126 1.00 91.12 76 PHE A C 1
ATOM 629 O O . PHE A 1 76 ? -1.308 -3.792 -0.923 1.00 91.12 76 PHE A O 1
ATOM 636 N N . LEU A 1 77 ? -1.897 -4.885 0.947 1.00 88.94 77 LEU A N 1
ATOM 637 C CA . LEU A 1 77 ? -3.028 -4.025 1.297 1.00 88.94 77 LEU A CA 1
ATOM 638 C C . LEU A 1 77 ? -2.607 -2.716 1.991 1.00 88.94 77 LEU A C 1
ATOM 640 O O . LEU A 1 77 ? -3.472 -1.939 2.391 1.00 88.94 77 LEU A O 1
ATOM 644 N N . GLY A 1 78 ? -1.304 -2.470 2.167 1.00 91.12 78 GLY A N 1
ATOM 645 C CA . GLY A 1 78 ? -0.779 -1.261 2.807 1.00 91.12 78 GLY A CA 1
ATOM 646 C C . GLY A 1 78 ? -1.086 -1.151 4.304 1.00 91.12 78 GLY A C 1
ATOM 647 O O . GLY A 1 78 ? -0.988 -0.065 4.870 1.00 91.12 78 GLY A O 1
ATOM 648 N N . ILE A 1 79 ? -1.465 -2.255 4.957 1.00 93.94 79 ILE A N 1
ATOM 649 C CA . ILE A 1 79 ? -1.708 -2.301 6.406 1.00 93.94 79 ILE A CA 1
ATOM 650 C C . ILE A 1 79 ? -0.378 -2.242 7.163 1.00 93.94 79 ILE A C 1
ATOM 652 O O . ILE A 1 79 ? -0.285 -1.610 8.215 1.00 93.94 79 ILE A O 1
ATOM 656 N N . THR A 1 80 ? 0.655 -2.893 6.624 1.00 95.06 80 THR A N 1
ATOM 657 C CA . THR A 1 80 ? 2.034 -2.816 7.115 1.00 95.06 80 THR A CA 1
ATOM 658 C C . THR A 1 80 ? 2.936 -2.177 6.053 1.00 95.06 80 THR A C 1
ATOM 660 O O . THR A 1 80 ? 2.688 -2.348 4.861 1.00 95.06 80 THR A O 1
ATOM 663 N N . PRO A 1 81 ? 3.994 -1.440 6.450 1.00 91.81 81 PRO A N 1
ATOM 664 C CA . PRO A 1 81 ? 4.913 -0.791 5.505 1.00 91.81 81 PRO A CA 1
ATOM 665 C C . PRO A 1 81 ? 5.874 -1.772 4.810 1.00 91.81 81 PRO A C 1
ATOM 667 O O . PRO A 1 81 ? 6.521 -1.418 3.827 1.00 91.81 81 PRO A O 1
ATOM 670 N N . SER A 1 82 ? 6.016 -2.979 5.358 1.00 94.94 82 SER A N 1
ATOM 671 C CA . SER A 1 82 ? 6.811 -4.079 4.821 1.00 94.94 82 SER A CA 1
ATOM 672 C C . SER A 1 82 ? 6.166 -5.418 5.186 1.00 94.94 82 SER A C 1
ATOM 674 O O . SER A 1 82 ? 5.217 -5.476 5.975 1.00 94.94 82 SER A O 1
ATOM 676 N N . VAL A 1 83 ? 6.684 -6.512 4.620 1.00 96.00 83 VAL A N 1
ATOM 677 C CA . VAL A 1 83 ? 6.295 -7.874 5.012 1.00 96.00 83 VAL A CA 1
ATOM 678 C C . VAL A 1 83 ? 6.784 -8.135 6.439 1.00 96.00 83 VAL A C 1
ATOM 680 O O . VAL A 1 83 ? 7.980 -8.316 6.663 1.00 96.00 83 VAL A O 1
ATOM 683 N N . ASP A 1 84 ? 5.859 -8.114 7.400 1.00 96.06 84 ASP A N 1
ATOM 684 C CA . ASP A 1 84 ? 6.140 -8.226 8.835 1.00 96.06 84 ASP A CA 1
ATOM 685 C C . ASP A 1 84 ? 5.395 -9.419 9.452 1.00 96.06 84 ASP A C 1
ATOM 687 O O . ASP A 1 84 ? 4.211 -9.354 9.797 1.00 96.06 84 ASP A O 1
ATOM 691 N N . THR A 1 85 ? 6.105 -10.536 9.595 1.00 96.00 85 THR A N 1
ATOM 692 C CA . THR A 1 85 ? 5.572 -11.756 10.208 1.00 96.00 85 THR A CA 1
ATOM 693 C C . THR A 1 85 ? 5.402 -11.627 11.720 1.00 96.00 85 THR A C 1
ATOM 695 O O . THR A 1 85 ? 4.499 -12.248 12.280 1.00 96.00 85 THR A O 1
ATOM 698 N N . GLU A 1 86 ? 6.188 -10.788 12.395 1.00 96.19 86 GLU A N 1
ATOM 699 C CA . GLU A 1 86 ? 6.092 -10.582 13.843 1.00 96.19 86 GLU A CA 1
ATOM 700 C C . GLU A 1 86 ? 4.788 -9.845 14.197 1.00 96.19 86 GLU A C 1
ATOM 702 O O . GLU A 1 86 ? 4.104 -10.208 15.164 1.00 96.19 86 GLU A O 1
ATOM 707 N N . ALA A 1 87 ? 4.375 -8.872 13.377 1.00 95.31 87 ALA A N 1
ATOM 708 C CA . ALA A 1 87 ? 3.078 -8.208 13.505 1.00 95.31 87 ALA A CA 1
ATOM 709 C C . ALA A 1 87 ? 1.909 -9.205 13.371 1.00 95.31 87 ALA A C 1
ATOM 711 O O . ALA A 1 87 ? 0.992 -9.223 14.206 1.00 95.31 87 ALA A O 1
ATOM 712 N N . ILE A 1 88 ? 1.965 -10.108 12.384 1.00 96.38 88 ILE A N 1
ATOM 713 C CA . ILE A 1 88 ? 0.970 -11.181 12.204 1.00 96.38 88 ILE A CA 1
ATOM 714 C C . ILE A 1 88 ? 0.945 -12.121 13.411 1.00 96.38 88 ILE A C 1
ATOM 716 O O . ILE A 1 88 ? -0.130 -12.435 13.926 1.00 96.38 88 ILE A O 1
ATOM 720 N N . GLN A 1 89 ? 2.107 -12.489 13.949 1.00 94.94 89 GLN A N 1
ATOM 721 C CA . GLN A 1 89 ? 2.221 -13.312 15.157 1.00 94.94 89 GLN A CA 1
ATOM 722 C C . GLN A 1 89 ? 1.748 -12.602 16.439 1.00 94.94 89 GLN A C 1
ATOM 724 O O . GLN A 1 89 ? 1.635 -13.231 17.490 1.00 94.94 89 GLN A O 1
ATOM 729 N N . GLY A 1 90 ? 1.439 -11.302 16.394 1.00 94.50 90 GLY A N 1
ATOM 730 C CA . GLY A 1 90 ? 0.983 -10.547 17.563 1.00 94.50 90 GLY A CA 1
ATOM 731 C C . GLY A 1 90 ? 2.128 -10.156 18.496 1.00 94.50 90 GLY A C 1
ATOM 732 O O . GLY A 1 90 ? 1.979 -10.151 19.724 1.00 94.50 90 GLY A O 1
ATOM 733 N N . ARG A 1 91 ? 3.300 -9.841 17.945 1.00 94.25 91 ARG A N 1
ATOM 734 C CA . ARG A 1 91 ? 4.397 -9.186 18.672 1.00 94.25 91 ARG A CA 1
ATOM 735 C C . ARG A 1 91 ? 4.162 -7.672 18.734 1.00 94.25 91 ARG A C 1
ATOM 737 O O . ARG A 1 91 ? 3.226 -7.165 18.129 1.00 94.25 91 ARG A O 1
ATOM 744 N N . GLY A 1 92 ? 4.952 -6.981 19.552 1.00 93.31 92 GLY A N 1
ATOM 745 C CA . GLY A 1 92 ? 4.782 -5.549 19.826 1.00 93.31 92 GLY A CA 1
ATOM 746 C C . GLY A 1 92 ? 3.993 -5.237 21.102 1.00 93.31 92 GLY A C 1
ATOM 747 O O . GLY A 1 92 ? 3.745 -6.102 21.954 1.00 93.31 92 GLY A O 1
ATOM 748 N N . SER A 1 93 ? 3.648 -3.967 21.254 1.00 95.56 93 SER A N 1
ATOM 749 C CA . SER A 1 93 ? 2.825 -3.404 22.324 1.00 95.56 93 SER A CA 1
ATOM 750 C C . SER A 1 93 ? 1.352 -3.806 22.189 1.00 95.56 93 SER A C 1
ATOM 752 O O . SER A 1 93 ? 0.913 -4.368 21.185 1.00 95.56 93 SER A O 1
ATOM 754 N N . TYR A 1 94 ? 0.560 -3.566 23.236 1.00 95.38 94 TYR A N 1
ATOM 755 C CA . TYR A 1 94 ? -0.882 -3.817 23.174 1.00 95.38 94 TYR A CA 1
ATOM 756 C C . TYR A 1 94 ? -1.553 -2.906 22.137 1.00 95.38 94 TYR A C 1
ATOM 758 O O . TYR A 1 94 ? -2.377 -3.369 21.353 1.00 95.38 94 TYR A O 1
ATOM 766 N N . GLU A 1 95 ? -1.141 -1.642 22.098 1.00 95.44 95 GLU A N 1
ATOM 767 C CA . GLU A 1 95 ? -1.605 -0.622 21.165 1.00 95.44 95 GLU A CA 1
ATOM 768 C C . GLU A 1 95 ? -1.334 -1.014 19.709 1.00 95.44 95 GLU A C 1
ATOM 770 O O . GLU A 1 95 ? -2.263 -0.994 18.909 1.00 95.44 95 GLU A O 1
ATOM 775 N N . GLU A 1 96 ? -0.117 -1.454 19.374 1.00 95.12 96 GLU A N 1
ATOM 776 C CA . GLU A 1 96 ? 0.230 -1.893 18.009 1.00 95.12 96 GLU A CA 1
ATOM 777 C C . GLU A 1 96 ? -0.615 -3.091 17.556 1.00 95.12 96 GLU A C 1
ATOM 779 O O . GLU A 1 96 ? -1.100 -3.123 16.426 1.00 95.12 96 GLU A O 1
ATOM 784 N N . ARG A 1 97 ? -0.865 -4.064 18.444 1.00 96.31 97 ARG A N 1
ATOM 785 C CA . ARG A 1 97 ? -1.711 -5.230 18.124 1.00 96.31 97 ARG A CA 1
ATOM 786 C C . ARG A 1 97 ? -3.161 -4.841 17.861 1.00 96.31 97 ARG A C 1
ATOM 788 O O . ARG A 1 97 ? -3.785 -5.400 16.958 1.00 96.31 97 ARG A O 1
ATOM 795 N N . VAL A 1 98 ? -3.704 -3.953 18.698 1.00 96.75 98 VAL A N 1
ATOM 796 C CA . VAL A 1 98 ? -5.079 -3.452 18.568 1.00 96.75 98 VAL A CA 1
ATOM 797 C C . VAL A 1 98 ? -5.207 -2.643 17.289 1.00 96.75 98 VAL A C 1
ATOM 799 O O . VAL A 1 98 ? -6.170 -2.841 16.557 1.00 96.75 98 VAL A O 1
ATOM 802 N N . GLU A 1 99 ? -4.230 -1.790 16.996 1.00 95.56 99 GLU A N 1
ATOM 803 C CA . GLU A 1 99 ? -4.231 -0.954 15.803 1.00 95.56 99 GLU A CA 1
ATOM 804 C C . GLU A 1 99 ? -4.149 -1.787 14.525 1.00 95.56 99 GLU A C 1
ATOM 806 O O . GLU A 1 99 ? -4.980 -1.607 13.639 1.00 95.56 99 GLU A O 1
ATOM 811 N N . LEU A 1 100 ? -3.242 -2.768 14.458 1.00 96.50 100 LEU A N 1
ATOM 812 C CA . LEU A 1 100 ? -3.167 -3.686 13.320 1.00 96.50 100 LEU A CA 1
ATOM 813 C C . LEU A 1 100 ? -4.513 -4.380 13.078 1.00 96.50 100 LEU A C 1
ATOM 815 O O . LEU A 1 100 ? -5.014 -4.412 11.955 1.00 96.50 100 LEU A O 1
ATOM 819 N N . LEU A 1 101 ? -5.120 -4.922 14.139 1.00 96.62 101 LEU A N 1
ATOM 820 C CA . LEU A 1 101 ? -6.401 -5.610 14.018 1.00 96.62 101 LEU A CA 1
ATOM 821 C C . LEU A 1 101 ? -7.527 -4.652 13.610 1.00 96.62 101 LEU A C 1
ATOM 823 O O . LEU A 1 101 ? -8.371 -5.021 12.797 1.00 96.62 101 LEU A O 1
ATOM 827 N N . ARG A 1 102 ? -7.528 -3.425 14.141 1.00 96.56 102 ARG A N 1
ATOM 828 C CA . ARG A 1 102 ? -8.478 -2.375 13.768 1.00 96.56 102 ARG A CA 1
ATOM 829 C C . ARG A 1 102 ? -8.389 -2.063 12.279 1.00 96.56 102 ARG A C 1
ATOM 831 O O . ARG A 1 102 ? -9.413 -2.092 11.613 1.00 96.56 102 ARG A O 1
ATOM 838 N N . LEU A 1 103 ? -7.183 -1.830 11.758 1.00 96.12 103 LEU A N 1
ATOM 839 C CA . LEU A 1 103 ? -6.956 -1.524 10.343 1.00 96.12 103 LEU A CA 1
ATOM 840 C C . LEU A 1 103 ? -7.487 -2.634 9.429 1.00 96.12 103 LEU A C 1
ATOM 842 O O . LEU A 1 103 ? -8.174 -2.348 8.452 1.00 96.12 103 LEU A O 1
ATOM 846 N N . ILE A 1 104 ? -7.232 -3.900 9.773 1.00 95.12 104 ILE A N 1
ATOM 847 C CA . ILE A 1 104 ? -7.728 -5.047 8.998 1.00 95.12 104 ILE A CA 1
ATOM 848 C C . ILE A 1 104 ? -9.260 -5.109 9.036 1.00 95.12 104 ILE A C 1
ATOM 850 O O . ILE A 1 104 ? -9.898 -5.280 7.999 1.00 95.12 104 ILE A O 1
ATOM 854 N N . VAL A 1 105 ? -9.865 -4.982 10.220 1.00 95.38 105 VAL A N 1
ATOM 855 C CA . VAL A 1 105 ? -11.326 -5.052 10.378 1.00 95.38 105 VAL A CA 1
ATOM 856 C C . VAL A 1 105 ? -12.017 -3.892 9.668 1.00 95.38 105 VAL A C 1
ATOM 858 O O . VAL A 1 105 ? -13.020 -4.121 9.000 1.00 95.38 105 VAL A O 1
ATOM 861 N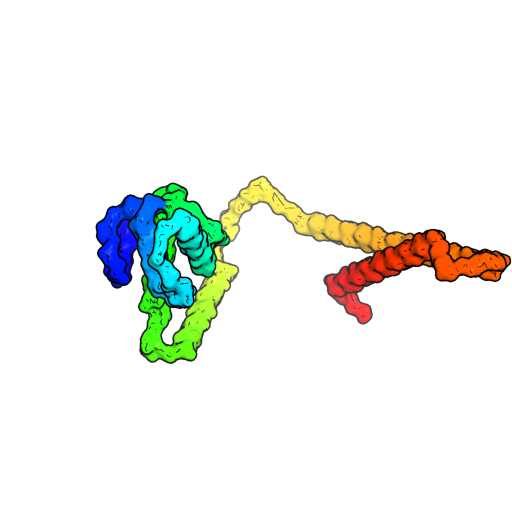 N . ASP A 1 106 ? -11.468 -2.683 9.763 1.00 93.81 106 ASP A N 1
ATOM 862 C CA . ASP A 1 106 ? -11.987 -1.495 9.084 1.00 93.81 106 ASP A CA 1
ATOM 863 C C . ASP A 1 106 ? -11.918 -1.657 7.561 1.00 93.81 106 ASP A C 1
ATOM 865 O O . ASP A 1 106 ? -12.877 -1.326 6.867 1.00 93.81 106 ASP A O 1
ATOM 869 N N . LEU A 1 107 ? -10.825 -2.224 7.040 1.00 91.88 107 LEU A N 1
ATOM 870 C CA . LEU A 1 107 ? -10.680 -2.506 5.613 1.00 91.88 107 LEU A CA 1
ATOM 871 C C . LEU A 1 107 ? -11.703 -3.540 5.122 1.00 91.88 107 LEU A C 1
ATOM 873 O O . LEU A 1 107 ? -12.318 -3.352 4.075 1.00 91.88 107 LEU A O 1
ATOM 877 N N . VAL A 1 108 ? -11.903 -4.628 5.871 1.00 90.44 108 VAL A N 1
ATOM 878 C CA . VAL A 1 108 ? -12.882 -5.674 5.523 1.00 90.44 108 VAL A CA 1
ATOM 879 C C . VAL A 1 108 ? -14.319 -5.167 5.662 1.00 90.44 108 VAL A C 1
ATOM 881 O O . VAL A 1 108 ? -15.187 -5.537 4.877 1.00 90.44 108 VAL A O 1
ATOM 884 N N . GLU A 1 109 ? -14.594 -4.312 6.646 1.00 90.69 109 GLU A N 1
ATOM 885 C CA . GLU A 1 109 ? -15.886 -3.639 6.765 1.00 90.69 109 GLU A CA 1
ATOM 886 C C . GLU A 1 109 ? -16.130 -2.726 5.567 1.00 90.69 109 GLU A C 1
ATOM 888 O O . GLU A 1 109 ? -17.178 -2.836 4.935 1.00 90.69 109 GLU A O 1
ATOM 893 N N . ALA A 1 110 ? -15.156 -1.889 5.207 1.00 87.69 110 ALA A N 1
ATOM 894 C CA . ALA A 1 110 ? -15.257 -1.013 4.048 1.00 87.69 110 ALA A CA 1
ATOM 895 C C . ALA A 1 110 ? -15.487 -1.806 2.753 1.00 87.69 110 ALA A C 1
ATOM 897 O O . ALA A 1 110 ? -16.351 -1.432 1.965 1.00 87.69 110 ALA A O 1
ATOM 898 N N . SER A 1 111 ? -14.796 -2.936 2.559 1.00 85.12 111 SER A N 1
ATOM 899 C CA . SER A 1 111 ? -14.967 -3.759 1.355 1.00 85.12 111 SER A CA 1
ATOM 900 C C . SER A 1 111 ? -16.348 -4.413 1.245 1.00 85.12 111 SER A C 1
ATOM 902 O O . SER A 1 111 ? -16.798 -4.680 0.136 1.00 85.12 111 SER A O 1
ATOM 904 N N . CYS A 1 112 ? -17.068 -4.608 2.356 1.00 82.19 112 CYS A N 1
ATOM 905 C CA . CYS A 1 112 ? -18.448 -5.106 2.322 1.00 82.19 112 CYS A CA 1
ATOM 906 C C . CYS A 1 112 ? -19.452 -4.078 1.772 1.00 82.19 112 CYS A C 1
ATOM 908 O O . CYS A 1 112 ? -20.557 -4.463 1.399 1.00 82.19 112 CYS A O 1
ATOM 910 N N . TYR A 1 113 ? -19.087 -2.793 1.751 1.00 78.75 113 TYR A N 1
ATOM 911 C CA . TYR A 1 113 ? -19.943 -1.690 1.302 1.00 78.75 113 TYR A CA 1
ATOM 912 C C . TYR A 1 113 ? -19.311 -0.864 0.173 1.00 78.75 113 TYR A C 1
ATOM 914 O O . TYR A 1 113 ? -19.829 0.201 -0.153 1.00 78.75 113 TYR A O 1
ATOM 922 N N . ALA A 1 114 ? -18.178 -1.315 -0.377 1.00 77.38 114 ALA A N 1
ATOM 923 C CA . ALA A 1 114 ? -17.437 -0.578 -1.398 1.00 77.38 114 ALA A CA 1
ATOM 924 C C . ALA A 1 114 ? -18.222 -0.502 -2.713 1.00 77.38 114 ALA A C 1
ATOM 926 O O . ALA A 1 114 ? -18.335 0.573 -3.301 1.00 77.38 114 ALA A O 1
ATOM 927 N N . ASP A 1 115 ? -18.820 -1.623 -3.115 1.00 78.56 115 ASP A N 1
ATOM 928 C CA . ASP A 1 115 ? -19.628 -1.698 -4.325 1.00 78.56 115 ASP A CA 1
ATOM 929 C C . ASP A 1 115 ? -21.090 -1.399 -4.004 1.00 78.56 115 ASP A C 1
ATOM 931 O O . ASP A 1 115 ? -21.695 -2.012 -3.114 1.00 78.56 115 ASP A O 1
ATOM 935 N N . ASN A 1 116 ? -21.691 -0.487 -4.765 1.00 78.12 116 ASN A N 1
ATOM 936 C CA . 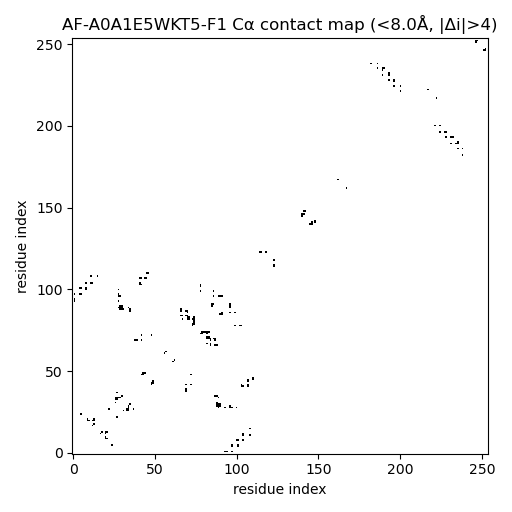ASN A 1 116 ? -23.132 -0.317 -4.737 1.00 78.12 116 ASN A CA 1
ATOM 937 C C . ASN A 1 116 ? -23.786 -1.362 -5.660 1.00 78.12 116 ASN A C 1
ATOM 939 O O . ASN A 1 116 ? -23.592 -1.292 -6.873 1.00 78.12 116 ASN A O 1
ATOM 943 N N . PRO A 1 117 ? -24.605 -2.297 -5.136 1.00 78.88 117 PRO A N 1
ATOM 944 C CA . PRO A 1 117 ? -25.226 -3.340 -5.953 1.00 78.88 117 PRO A CA 1
ATOM 945 C C . PRO A 1 117 ? -26.220 -2.794 -6.987 1.00 78.88 117 PRO A C 1
ATOM 947 O O . PRO A 1 117 ? -26.598 -3.517 -7.907 1.00 78.88 117 PRO A O 1
ATOM 950 N N . GLU A 1 118 ? -26.674 -1.547 -6.832 1.00 84.94 118 GLU A N 1
ATOM 951 C CA . GLU A 1 118 ? -27.550 -0.879 -7.795 1.00 84.94 118 GLU A CA 1
ATOM 952 C C . GLU A 1 118 ? -26.782 -0.205 -8.937 1.00 84.94 118 GLU A C 1
ATOM 954 O O . GLU A 1 118 ? -27.388 0.114 -9.959 1.00 84.94 118 GLU A O 1
ATOM 959 N N . TRP A 1 119 ? -25.476 0.029 -8.782 1.00 86.44 119 TRP A N 1
ATOM 960 C CA . TRP A 1 119 ? -24.662 0.690 -9.799 1.00 86.44 119 TRP A CA 1
ATOM 961 C C . TRP A 1 119 ? -24.026 -0.325 -10.739 1.00 86.44 119 TRP A C 1
ATOM 963 O O . TRP A 1 119 ? -23.558 -1.392 -10.341 1.00 86.44 119 TRP A O 1
ATOM 973 N N . SER A 1 120 ? -23.987 0.027 -12.021 1.00 89.50 120 SER A N 1
ATOM 974 C CA . SER A 1 120 ? -23.136 -0.679 -12.976 1.00 89.50 120 SER A CA 1
ATOM 975 C C . SER A 1 120 ? -21.653 -0.434 -12.670 1.00 89.50 120 SER A C 1
ATOM 977 O O . SER A 1 120 ? -21.288 0.549 -12.024 1.00 89.50 120 SER A O 1
ATOM 979 N N . VAL A 1 121 ? -20.777 -1.306 -13.179 1.00 87.12 121 VAL A N 1
ATOM 980 C CA . VAL A 1 121 ? -19.316 -1.171 -13.013 1.00 87.12 121 VAL A CA 1
ATOM 981 C C . VAL A 1 121 ? -18.815 0.186 -13.522 1.00 87.12 121 VAL A C 1
ATOM 983 O O . VAL A 1 121 ? -17.986 0.820 -12.874 1.00 87.12 121 VAL A O 1
ATOM 986 N N . ASP A 1 122 ? -19.353 0.660 -14.648 1.00 90.94 122 ASP A N 1
ATOM 987 C CA . ASP A 1 122 ? -18.973 1.950 -15.230 1.00 90.94 122 ASP A CA 1
ATOM 988 C C . ASP A 1 122 ? -19.427 3.131 -14.357 1.00 90.94 122 ASP A C 1
ATOM 990 O O . ASP A 1 122 ? -18.695 4.108 -14.195 1.00 90.94 122 ASP A O 1
ATOM 994 N N . GLU A 1 123 ? -20.622 3.044 -13.763 1.00 89.25 123 GLU A N 1
ATOM 995 C CA . GLU A 1 123 ? -21.137 4.068 -12.848 1.00 89.25 123 GLU A CA 1
ATOM 996 C C . GLU A 1 123 ? -20.343 4.116 -11.544 1.00 89.25 123 GLU A C 1
ATOM 998 O O . GLU A 1 123 ? -19.988 5.208 -11.099 1.00 89.25 123 GLU A O 1
ATOM 1003 N N . GLN A 1 124 ? -20.024 2.957 -10.963 1.00 90.12 124 GLN A N 1
ATOM 1004 C CA . GLN A 1 124 ? -19.166 2.856 -9.782 1.00 90.12 124 GLN A CA 1
ATOM 1005 C C . GLN A 1 124 ? -17.796 3.488 -10.064 1.00 90.12 124 GLN A C 1
ATOM 1007 O O . GLN A 1 124 ? -17.383 4.393 -9.343 1.00 90.12 124 GLN A O 1
ATOM 1012 N N . LEU A 1 125 ? -17.146 3.117 -11.174 1.00 90.19 125 LEU A N 1
ATOM 1013 C CA . LEU A 1 125 ? -15.854 3.683 -11.565 1.00 90.19 125 LEU A CA 1
ATOM 1014 C C . LEU A 1 125 ? -15.922 5.206 -11.738 1.00 90.19 125 LEU A C 1
ATOM 1016 O O . LEU A 1 125 ? -15.050 5.928 -11.256 1.00 90.19 125 LEU A O 1
ATOM 1020 N N . ALA A 1 126 ? -16.963 5.715 -12.401 1.00 91.19 126 ALA A N 1
ATOM 1021 C CA . ALA A 1 126 ? -17.136 7.152 -12.590 1.00 91.19 126 ALA A CA 1
ATOM 1022 C C . ALA A 1 126 ? -17.295 7.896 -11.253 1.00 91.19 126 ALA A C 1
ATOM 1024 O O . ALA A 1 126 ? -16.767 9.000 -11.092 1.00 91.19 126 ALA A O 1
ATOM 1025 N N . LYS A 1 127 ? -18.008 7.303 -10.289 1.00 87.25 127 LYS A N 1
ATOM 1026 C CA . LYS A 1 127 ? -18.184 7.865 -8.944 1.00 87.25 127 LYS A CA 1
ATOM 1027 C C . LYS A 1 127 ? -16.896 7.823 -8.129 1.00 87.25 127 LYS A C 1
ATOM 1029 O O . LYS A 1 127 ? -16.571 8.820 -7.486 1.00 87.25 127 LYS A O 1
ATOM 1034 N N . ASP A 1 128 ? -16.151 6.729 -8.210 1.00 89.12 128 ASP A N 1
ATOM 1035 C CA . ASP A 1 128 ? -14.882 6.572 -7.501 1.00 89.12 128 ASP A CA 1
ATOM 1036 C C . ASP A 1 128 ? -13.828 7.556 -8.022 1.00 89.12 128 ASP A C 1
ATOM 1038 O O . ASP A 1 128 ? -13.157 8.215 -7.228 1.00 89.12 128 ASP A O 1
ATOM 1042 N N . VAL A 1 129 ? -13.749 7.757 -9.343 1.00 92.88 129 VAL A N 1
ATOM 1043 C CA . VAL A 1 129 ? -12.886 8.787 -9.948 1.00 92.88 129 VAL A CA 1
ATOM 1044 C C . VAL A 1 129 ? -13.261 10.183 -9.445 1.00 92.88 129 VAL A C 1
ATOM 1046 O O . VAL A 1 129 ? -12.393 10.914 -8.973 1.00 92.88 129 VAL A O 1
ATOM 1049 N N . GLN A 1 130 ? -14.552 10.538 -9.452 1.00 89.94 130 GLN A N 1
ATOM 1050 C CA . GLN A 1 130 ? -15.014 11.835 -8.934 1.00 89.94 130 GLN A CA 1
ATOM 1051 C C . GLN A 1 130 ? -14.654 12.046 -7.458 1.00 89.94 130 GLN A C 1
ATOM 1053 O O . GLN A 1 130 ? -14.326 13.165 -7.049 1.00 89.94 130 GLN A O 1
ATOM 1058 N N . LEU A 1 131 ? -14.726 10.991 -6.644 1.00 88.25 131 LEU A N 1
ATOM 1059 C CA . LEU A 1 131 ? -14.346 11.049 -5.237 1.00 88.25 131 LEU A CA 1
ATOM 1060 C C . LEU A 1 131 ? -12.840 11.284 -5.076 1.00 88.25 131 LEU A C 1
ATOM 1062 O O . LEU A 1 131 ? -12.450 12.149 -4.291 1.00 88.25 131 LEU A O 1
ATOM 1066 N N . VAL A 1 132 ? -12.008 10.550 -5.820 1.00 91.50 132 VAL A N 1
ATOM 1067 C CA . VAL A 1 132 ? -10.547 10.715 -5.803 1.00 91.50 132 VAL A CA 1
ATOM 1068 C C . VAL A 1 132 ? -10.157 12.131 -6.224 1.00 91.50 132 VAL A C 1
ATOM 1070 O O . VAL A 1 132 ? -9.380 12.774 -5.516 1.00 91.50 132 VAL A O 1
ATOM 1073 N N . ASP A 1 133 ? -10.756 12.654 -7.294 1.00 91.38 133 ASP A N 1
ATOM 1074 C CA . ASP A 1 133 ? -10.530 14.030 -7.746 1.00 91.38 133 ASP A CA 1
ATOM 1075 C C . ASP A 1 133 ? -10.921 15.045 -6.661 1.00 91.38 133 ASP A C 1
ATOM 1077 O O . ASP A 1 133 ? -10.152 15.950 -6.337 1.00 91.38 133 ASP A O 1
ATOM 1081 N N . SER A 1 134 ? -12.077 14.847 -6.017 1.00 87.38 134 SER A N 1
ATOM 1082 C CA . SER A 1 134 ? -12.541 15.710 -4.922 1.00 87.38 134 SER A CA 1
ATOM 1083 C C . SER A 1 134 ? -11.611 15.668 -3.700 1.00 87.38 134 SER A C 1
ATOM 1085 O O . SER A 1 134 ? -11.440 16.676 -3.010 1.00 87.38 134 SER A O 1
ATOM 1087 N N . ILE A 1 135 ? -11.014 14.510 -3.392 1.00 84.88 135 ILE A N 1
ATOM 1088 C CA . ILE A 1 135 ? -10.023 14.368 -2.314 1.00 84.88 135 ILE A CA 1
ATOM 1089 C C . ILE A 1 135 ? -8.740 15.114 -2.681 1.00 84.88 135 ILE A C 1
ATOM 1091 O O . ILE A 1 135 ? -8.226 15.869 -1.853 1.00 84.88 135 ILE A O 1
ATOM 1095 N N . ALA A 1 136 ? -8.243 14.930 -3.904 1.00 85.44 136 ALA A N 1
ATOM 1096 C CA . ALA A 1 136 ? -7.041 15.597 -4.388 1.00 85.44 136 ALA A CA 1
ATOM 1097 C C . ALA A 1 136 ? -7.207 17.124 -4.387 1.00 85.44 136 ALA A C 1
ATOM 1099 O O . ALA A 1 136 ? -6.324 17.839 -3.913 1.00 85.44 136 ALA A O 1
ATOM 1100 N N . GLU A 1 137 ? -8.365 17.630 -4.821 1.00 87.00 137 GLU A N 1
ATOM 1101 C CA . GLU A 1 137 ? -8.680 19.059 -4.784 1.00 87.00 137 GLU A CA 1
ATOM 1102 C C . GLU A 1 137 ? -8.680 19.598 -3.347 1.00 87.00 137 GLU A C 1
ATOM 1104 O O . GLU A 1 137 ? -8.057 20.622 -3.064 1.00 87.00 137 GLU A O 1
ATOM 1109 N N . LYS A 1 138 ? -9.298 18.880 -2.399 1.00 83.38 138 LYS A N 1
ATOM 1110 C CA . LYS A 1 138 ? -9.267 19.266 -0.980 1.00 83.38 138 LYS A CA 1
ATOM 1111 C C . LYS A 1 138 ? -7.859 19.236 -0.391 1.00 83.38 138 LYS A C 1
ATOM 1113 O O . LYS A 1 138 ? -7.519 20.118 0.392 1.00 83.38 138 LYS A O 1
ATOM 1118 N N . GLN A 1 139 ? -7.033 18.254 -0.747 1.00 80.56 139 GLN A N 1
ATOM 1119 C CA . GLN A 1 139 ? -5.629 18.226 -0.329 1.00 80.56 139 GLN A CA 1
ATOM 1120 C C . GLN A 1 139 ? -4.864 19.428 -0.890 1.00 80.56 139 GLN A C 1
ATOM 1122 O O . GLN A 1 139 ? -4.150 20.089 -0.142 1.00 80.56 139 GLN A O 1
ATOM 1127 N N . ALA A 1 140 ? -5.065 19.774 -2.163 1.00 79.81 140 ALA A N 1
ATOM 1128 C CA . ALA A 1 140 ? -4.472 20.969 -2.758 1.00 79.81 140 ALA A CA 1
ATOM 1129 C C . ALA A 1 140 ? -4.929 22.254 -2.043 1.00 79.81 140 ALA A C 1
ATOM 1131 O O . ALA A 1 140 ? -4.109 23.127 -1.769 1.00 79.81 140 ALA A O 1
ATOM 1132 N N . GLN A 1 141 ? -6.208 22.343 -1.663 1.00 78.06 141 GLN A N 1
ATOM 1133 C CA . GLN A 1 141 ? -6.740 23.459 -0.875 1.00 78.06 141 GLN A CA 1
ATOM 1134 C C . GLN A 1 141 ? -6.098 23.549 0.515 1.00 78.06 141 GLN A C 1
ATOM 1136 O O . GLN A 1 141 ? -5.754 24.646 0.940 1.00 78.06 141 GLN A O 1
ATOM 1141 N N . ILE A 1 142 ? -5.862 22.425 1.201 1.00 76.00 142 ILE A N 1
ATOM 1142 C CA . ILE A 1 142 ? -5.174 22.394 2.506 1.00 76.00 142 ILE A CA 1
ATOM 1143 C C . ILE A 1 142 ? -3.769 23.012 2.422 1.00 76.00 142 ILE A C 1
ATOM 1145 O O . ILE A 1 142 ? -3.335 23.662 3.371 1.00 76.00 142 ILE A O 1
ATOM 1149 N N . PHE A 1 143 ? -3.080 22.844 1.293 1.00 66.88 143 PHE A N 1
ATOM 1150 C CA . PHE A 1 143 ? -1.759 23.430 1.041 1.00 66.88 143 PHE A CA 1
ATOM 1151 C C . PHE A 1 143 ? -1.806 24.770 0.288 1.00 66.88 143 PHE A C 1
ATOM 1153 O O . PHE A 1 143 ? -0.760 25.294 -0.094 1.00 66.88 143 PHE A O 1
ATOM 1160 N N . SER A 1 144 ? -2.996 25.335 0.070 1.00 71.31 144 SER A N 1
ATOM 1161 C CA . SER A 1 144 ? -3.153 26.651 -0.549 1.00 71.31 144 SER A CA 1
ATOM 1162 C C . SER A 1 144 ? -2.816 27.780 0.427 1.00 71.31 144 SER A C 1
ATOM 1164 O O . SER A 1 144 ? -2.923 27.630 1.645 1.00 71.31 144 SER A O 1
ATOM 1166 N N . GLU A 1 145 ? -2.470 28.956 -0.105 1.00 66.62 145 GLU A N 1
ATOM 1167 C CA . GLU A 1 145 ? -2.186 30.147 0.711 1.00 66.62 145 GLU A CA 1
ATOM 1168 C C . GLU A 1 145 ? -3.403 30.644 1.518 1.00 66.62 145 GLU A C 1
ATOM 1170 O O . GLU A 1 145 ? -3.252 31.377 2.501 1.00 66.62 145 GLU A O 1
ATOM 1175 N N . GLU A 1 146 ? -4.613 30.238 1.126 1.00 67.81 146 GLU A N 1
ATOM 1176 C CA . GLU A 1 146 ? -5.866 30.575 1.803 1.00 67.81 146 GLU A CA 1
ATOM 1177 C C . GLU A 1 146 ? -6.053 29.742 3.081 1.00 67.81 146 GLU A C 1
ATOM 1179 O O . GLU A 1 146 ? -6.473 30.267 4.118 1.00 67.81 146 GLU A O 1
ATOM 1184 N N . CYS A 1 147 ? -5.650 28.467 3.055 1.00 63.62 147 CYS A N 1
ATOM 1185 C CA . CYS A 1 147 ? -5.576 27.601 4.227 1.00 63.62 147 CYS A CA 1
ATOM 1186 C C . CYS A 1 147 ? -4.236 27.805 4.948 1.00 63.62 147 CYS A C 1
ATOM 1188 O O . CYS A 1 147 ? -3.354 26.953 4.926 1.00 63.62 147 CYS A O 1
ATOM 1190 N N . LYS A 1 148 ? -4.083 28.950 5.626 1.00 61.06 148 LYS A N 1
ATOM 1191 C CA . LYS A 1 148 ? -2.937 29.267 6.501 1.00 61.06 148 LYS A CA 1
ATOM 1192 C C . LYS A 1 148 ? -2.854 28.306 7.699 1.00 61.06 148 LYS A C 1
ATOM 1194 O O . LYS A 1 148 ? -3.173 28.681 8.825 1.00 61.06 148 LYS A O 1
ATOM 1199 N N . LEU A 1 149 ? -2.425 27.063 7.465 1.00 59.66 149 LEU A N 1
ATOM 1200 C CA . LEU A 1 149 ? -2.252 26.015 8.482 1.00 59.66 149 LEU A CA 1
ATOM 1201 C C . LEU A 1 149 ? -1.307 26.438 9.614 1.00 59.66 149 LEU A C 1
ATOM 1203 O O . LEU A 1 149 ? -1.399 25.918 10.724 1.00 59.66 149 LEU A O 1
ATOM 1207 N N . PHE A 1 150 ? -0.437 27.409 9.341 1.00 54.78 150 PHE A N 1
ATOM 1208 C CA . PHE A 1 150 ? 0.425 28.040 10.324 1.00 54.78 150 PHE A CA 1
ATOM 1209 C C . PHE A 1 150 ? 0.162 29.552 10.339 1.00 54.78 150 PHE A C 1
ATOM 1211 O O . PHE A 1 150 ? 0.168 30.183 9.277 1.00 54.78 150 PHE A O 1
ATOM 1218 N N . PRO A 1 151 ? -0.059 30.163 11.517 1.00 62.06 151 PRO A N 1
ATOM 1219 C CA . PRO A 1 151 ? 0.028 31.609 11.667 1.00 62.06 151 PRO A CA 1
ATOM 1220 C C . PRO A 1 151 ? 1.353 32.105 11.079 1.00 62.06 151 PRO A C 1
ATOM 1222 O O . PRO A 1 151 ? 2.391 31.489 11.322 1.00 62.06 151 PRO A O 1
ATOM 1225 N N . ALA A 1 152 ? 1.341 33.240 10.374 1.00 57.62 152 ALA A N 1
ATOM 1226 C CA . ALA A 1 152 ? 2.574 33.896 9.915 1.00 57.62 152 ALA A CA 1
ATOM 1227 C C . ALA A 1 152 ? 3.550 34.185 11.079 1.00 57.62 152 ALA A C 1
ATOM 1229 O O . ALA A 1 152 ? 4.748 34.350 10.870 1.00 57.62 152 ALA A O 1
ATOM 1230 N N . ASP A 1 153 ? 3.024 34.187 12.307 1.00 59.84 153 ASP A N 1
ATOM 1231 C CA . ASP A 1 153 ? 3.735 34.444 13.553 1.00 59.84 153 ASP A CA 1
ATOM 1232 C C . ASP A 1 153 ? 4.351 33.182 14.190 1.00 59.84 153 ASP A C 1
ATOM 1234 O O . ASP A 1 153 ? 4.967 33.278 15.255 1.00 59.84 153 ASP A O 1
ATOM 1238 N N . VAL A 1 154 ? 4.219 31.994 13.576 1.00 59.16 154 VAL A N 1
ATOM 1239 C CA . VAL A 1 154 ? 4.998 30.813 13.985 1.00 59.16 154 VAL A CA 1
ATOM 1240 C C . VAL A 1 154 ? 6.440 31.035 13.549 1.00 59.16 154 VAL A C 1
ATOM 1242 O O . VAL A 1 154 ? 6.883 30.626 12.479 1.00 59.16 154 VAL A O 1
ATOM 1245 N N . GLN A 1 155 ? 7.191 31.703 14.419 1.00 57.16 155 GLN A N 1
ATOM 1246 C CA . GLN A 1 155 ? 8.642 31.717 14.376 1.00 57.16 155 GLN A CA 1
ATOM 1247 C C . GLN A 1 155 ? 9.112 30.283 14.618 1.00 57.16 155 GLN A C 1
ATOM 1249 O O . GLN A 1 155 ? 9.280 29.853 15.760 1.00 57.16 155 GLN A O 1
ATOM 1254 N N . ILE A 1 156 ? 9.306 29.520 13.542 1.00 59.38 156 ILE A N 1
ATOM 1255 C CA . ILE A 1 156 ? 10.110 28.306 13.602 1.00 59.38 156 ILE A CA 1
ATOM 1256 C C . ILE A 1 156 ? 11.498 28.790 14.024 1.00 59.38 156 ILE A C 1
ATOM 1258 O O . ILE A 1 156 ? 12.258 29.310 13.207 1.00 59.38 156 ILE A O 1
ATOM 1262 N N . GLN A 1 157 ? 11.814 28.687 15.318 1.00 54.88 157 GLN A N 1
ATOM 1263 C CA . GLN A 1 157 ? 13.187 28.788 15.796 1.00 54.88 157 GLN A CA 1
ATOM 1264 C C . GLN A 1 157 ? 13.922 27.588 15.220 1.00 54.88 157 GLN A C 1
ATOM 1266 O O . GLN A 1 157 ? 14.031 26.530 15.836 1.00 54.88 157 GLN A O 1
ATOM 1271 N N . SER A 1 158 ? 14.362 27.737 13.976 1.00 54.38 158 SER A N 1
ATOM 1272 C CA . SER A 1 158 ? 15.263 26.799 13.354 1.00 54.38 158 SER A CA 1
ATOM 1273 C C . SER A 1 158 ? 16.509 26.753 14.232 1.00 54.38 158 SER A C 1
ATOM 1275 O O . SER A 1 158 ? 17.235 27.739 14.345 1.00 54.38 158 SER A O 1
ATOM 1277 N N . ILE A 1 159 ? 16.732 25.617 14.898 1.00 62.75 159 ILE A N 1
ATOM 1278 C CA . ILE A 1 159 ? 17.904 25.360 15.756 1.00 62.75 159 ILE A CA 1
ATOM 1279 C C . ILE A 1 159 ? 19.209 25.532 14.950 1.00 62.75 159 ILE A C 1
ATOM 1281 O O . ILE A 1 159 ? 20.277 25.752 15.517 1.00 62.75 159 ILE A O 1
ATOM 1285 N N . TYR A 1 160 ? 19.108 25.508 13.619 1.00 58.22 160 TYR A N 1
ATOM 1286 C CA . TYR A 1 160 ? 20.180 25.805 12.684 1.00 58.22 160 TYR A CA 1
ATOM 1287 C C . TYR A 1 160 ? 19.794 26.985 11.786 1.00 58.22 160 TYR A C 1
ATOM 1289 O O . TYR A 1 160 ? 18.730 26.938 11.170 1.00 58.22 160 TYR A O 1
ATOM 1297 N N . PRO A 1 161 ? 20.617 28.038 11.655 1.00 69.56 161 PRO A N 1
ATOM 1298 C CA . PRO A 1 161 ? 20.369 29.046 10.633 1.00 69.56 161 PRO A CA 1
ATOM 1299 C C . PRO A 1 161 ? 20.336 28.355 9.265 1.00 69.56 161 PRO A C 1
ATOM 1301 O O . PRO A 1 161 ? 21.233 27.567 8.952 1.00 69.56 161 PRO A O 1
ATOM 1304 N N . LEU A 1 162 ? 19.285 28.608 8.475 1.00 68.81 162 LEU A N 1
ATOM 1305 C CA . LEU A 1 162 ? 19.275 28.144 7.091 1.00 68.81 162 LEU A CA 1
ATOM 1306 C C . LEU A 1 162 ? 20.491 28.765 6.381 1.00 68.81 162 LEU A C 1
ATOM 1308 O O . LEU A 1 162 ? 20.719 29.968 6.536 1.00 68.81 162 LEU A O 1
ATOM 1312 N N . PRO A 1 163 ? 21.288 27.969 5.649 1.00 73.69 163 PRO A N 1
ATOM 1313 C CA . PRO A 1 163 ? 22.423 28.493 4.907 1.00 73.69 163 PRO A CA 1
ATOM 1314 C C . PRO A 1 163 ? 21.954 29.495 3.851 1.00 73.69 163 PRO A C 1
ATOM 1316 O O . PRO A 1 163 ? 20.878 29.345 3.270 1.00 73.69 163 PRO A O 1
ATOM 1319 N N . ASP A 1 164 ? 22.777 30.515 3.613 1.00 84.88 164 ASP A N 1
ATOM 1320 C CA . ASP A 1 164 ? 22.491 31.544 2.622 1.00 84.88 164 ASP A CA 1
ATOM 1321 C C . ASP A 1 164 ? 22.443 30.920 1.220 1.00 84.88 164 ASP A C 1
ATOM 1323 O O . ASP A 1 164 ? 23.426 30.361 0.725 1.00 84.88 164 ASP A O 1
ATOM 1327 N N . ILE A 1 165 ? 21.275 31.010 0.584 1.00 88.00 165 ILE A N 1
ATOM 1328 C CA . ILE A 1 165 ? 21.029 30.475 -0.756 1.00 88.00 165 ILE A CA 1
ATOM 1329 C C . ILE A 1 165 ? 21.990 31.119 -1.761 1.00 88.00 165 ILE A C 1
ATOM 1331 O O . ILE A 1 165 ? 22.540 30.411 -2.601 1.00 88.00 165 ILE A O 1
ATOM 1335 N N . ALA A 1 166 ? 22.284 32.416 -1.619 1.00 87.50 166 ALA A N 1
ATOM 1336 C CA . ALA A 1 166 ? 23.206 33.114 -2.511 1.00 87.50 166 ALA A CA 1
ATOM 1337 C C . ALA A 1 166 ? 24.641 32.567 -2.398 1.00 87.50 166 ALA A C 1
ATOM 1339 O O . ALA A 1 166 ? 25.359 32.465 -3.395 1.00 87.50 166 ALA A O 1
ATOM 1340 N N . GLU A 1 167 ? 25.062 32.156 -1.197 1.00 90.56 167 GLU A N 1
ATOM 1341 C CA . GLU A 1 167 ? 26.363 31.516 -0.982 1.00 90.56 167 GLU A CA 1
ATOM 1342 C C . GLU A 1 167 ? 26.419 30.122 -1.629 1.00 90.56 167 GLU A C 1
ATOM 1344 O O . GLU A 1 167 ? 27.440 29.736 -2.209 1.00 90.56 167 GLU A O 1
ATOM 1349 N N . LEU A 1 168 ? 25.324 29.359 -1.552 1.00 88.12 168 LEU A N 1
ATOM 1350 C CA . LEU A 1 168 ? 25.221 28.032 -2.163 1.00 88.12 168 LEU A CA 1
ATOM 1351 C C . LEU A 1 168 ? 25.204 28.102 -3.692 1.00 88.12 168 LEU A C 1
ATOM 1353 O O . LEU A 1 168 ? 25.917 27.333 -4.339 1.00 88.12 168 LEU A O 1
ATOM 1357 N N . GLU A 1 169 ? 24.459 29.044 -4.267 1.00 88.44 169 GLU A N 1
ATOM 1358 C CA . GLU A 1 169 ? 24.444 29.306 -5.709 1.00 88.44 169 G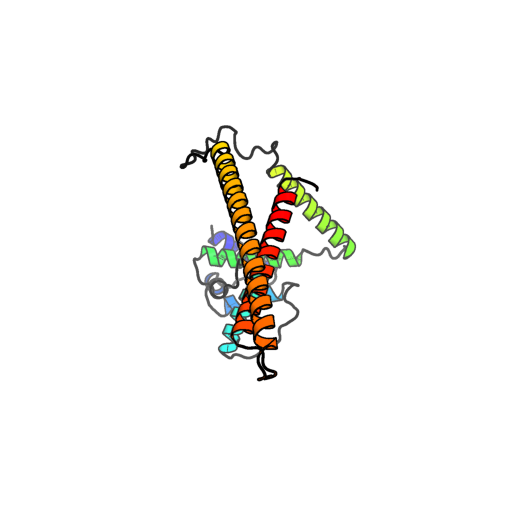LU A CA 1
ATOM 1359 C C . GLU A 1 169 ? 25.830 29.733 -6.213 1.00 88.44 169 GLU A C 1
ATOM 1361 O O . GLU A 1 169 ? 26.311 29.220 -7.229 1.00 88.44 169 GLU A O 1
ATOM 1366 N N . LEU A 1 170 ? 26.527 30.597 -5.463 1.00 91.69 170 LEU A N 1
ATOM 1367 C CA . LEU A 1 170 ? 27.896 31.005 -5.776 1.00 91.69 170 LEU A CA 1
ATOM 1368 C C . LEU A 1 170 ? 28.858 29.807 -5.764 1.00 91.69 170 LEU A C 1
ATOM 1370 O O . LEU A 1 170 ? 29.608 29.605 -6.722 1.00 91.69 170 LEU A O 1
ATOM 1374 N N . LYS A 1 171 ? 28.810 28.972 -4.719 1.00 92.62 171 LYS A N 1
ATOM 1375 C CA . LYS A 1 171 ? 29.633 27.754 -4.622 1.00 92.62 171 LYS A CA 1
ATOM 1376 C C . LYS A 1 171 ? 29.344 26.777 -5.757 1.00 92.62 171 LYS A C 1
ATOM 1378 O O . LYS A 1 171 ? 30.280 26.219 -6.331 1.00 92.62 171 LYS A O 1
ATOM 1383 N N . LEU A 1 172 ? 28.074 26.563 -6.096 1.00 89.44 172 LEU A N 1
ATOM 1384 C CA . LEU A 1 172 ? 27.676 25.672 -7.184 1.00 89.44 172 LEU A CA 1
ATOM 1385 C C . LEU A 1 172 ? 28.195 26.183 -8.535 1.00 89.44 172 LEU A C 1
ATOM 1387 O O . LEU A 1 172 ? 28.736 25.399 -9.318 1.00 89.44 172 LEU A O 1
ATOM 1391 N N . SER A 1 173 ? 28.136 27.495 -8.772 1.00 88.81 173 SER A N 1
ATOM 1392 C CA . SER A 1 173 ? 28.726 28.140 -9.951 1.00 88.81 173 SER A CA 1
ATOM 1393 C C . SER A 1 173 ? 30.247 27.939 -10.023 1.00 88.81 173 SER A C 1
ATOM 1395 O O . SER A 1 173 ? 30.784 27.523 -11.056 1.00 88.81 173 SER A O 1
ATOM 1397 N N . GLU A 1 174 ? 30.960 28.126 -8.908 1.00 93.38 174 GLU A N 1
ATOM 1398 C CA . GLU A 1 174 ? 32.405 27.881 -8.841 1.00 93.38 174 GLU A CA 1
ATOM 1399 C C . GLU A 1 174 ? 32.777 26.418 -9.122 1.00 93.38 174 GLU A C 1
ATOM 1401 O O . GLU A 1 174 ? 33.729 26.154 -9.867 1.00 93.38 174 GLU A O 1
ATOM 1406 N N . TYR A 1 175 ? 32.046 25.457 -8.545 1.00 90.38 175 TYR A N 1
ATOM 1407 C CA . TYR A 1 175 ? 32.277 24.031 -8.789 1.00 90.38 175 TYR A CA 1
ATOM 1408 C C . TYR A 1 175 ? 31.977 23.639 -10.234 1.00 90.38 175 TYR A C 1
ATOM 1410 O O . TYR A 1 175 ? 32.764 22.909 -10.837 1.00 90.38 175 TYR A O 1
ATOM 1418 N N . THR A 1 176 ? 30.908 24.180 -10.816 1.00 87.81 176 THR A N 1
ATOM 1419 C CA . THR A 1 176 ? 30.550 23.961 -12.224 1.00 87.81 176 THR A CA 1
ATOM 1420 C C . THR A 1 176 ? 31.667 24.446 -13.149 1.00 87.81 176 THR A C 1
ATOM 1422 O O . THR A 1 176 ? 32.119 23.714 -14.032 1.00 87.81 176 THR A O 1
ATOM 1425 N N . LYS A 1 177 ? 32.218 25.638 -12.884 1.00 89.62 177 LYS A N 1
ATOM 1426 C CA . LYS A 1 177 ? 33.352 26.183 -13.643 1.00 89.62 177 LYS A CA 1
ATOM 1427 C C . LYS A 1 177 ? 34.617 25.329 -13.503 1.00 89.62 177 LYS A C 1
ATOM 1429 O O . LYS A 1 177 ? 35.307 25.079 -14.491 1.00 89.62 177 LYS A O 1
ATOM 1434 N N . LYS A 1 178 ? 34.927 24.853 -12.290 1.00 92.19 178 LYS A N 1
ATOM 1435 C CA . LYS A 1 178 ? 36.063 23.941 -12.052 1.00 92.19 178 LYS A CA 1
ATOM 1436 C C . LYS A 1 178 ? 35.898 22.624 -12.811 1.00 92.19 178 LYS A C 1
ATOM 1438 O O . LYS A 1 178 ? 36.862 22.167 -13.422 1.00 92.19 178 LYS A O 1
ATOM 1443 N N . MET A 1 179 ? 34.696 22.045 -12.802 1.00 86.81 179 MET A N 1
ATOM 1444 C CA . MET A 1 179 ? 34.390 20.811 -13.528 1.00 86.81 179 MET A CA 1
ATOM 1445 C C . MET A 1 179 ? 34.577 20.994 -15.039 1.00 86.81 179 MET A C 1
ATOM 1447 O O . MET A 1 179 ? 35.269 20.195 -15.665 1.00 86.81 179 MET A O 1
ATOM 1451 N N . SER A 1 180 ? 34.064 22.092 -15.605 1.00 85.38 180 SER A N 1
ATOM 1452 C CA . SER A 1 180 ? 34.244 22.421 -17.026 1.00 85.38 180 SER A CA 1
ATOM 1453 C C . SER A 1 180 ? 35.723 22.549 -17.415 1.00 85.38 180 SER A C 1
ATOM 1455 O O . SER A 1 180 ? 36.154 22.001 -18.430 1.00 85.38 180 SER A O 1
ATOM 1457 N N . ASN A 1 181 ? 36.531 23.231 -16.595 1.00 90.81 181 ASN A N 1
ATOM 1458 C CA . ASN A 1 181 ? 37.969 23.370 -16.846 1.00 90.81 181 ASN A CA 1
ATOM 1459 C C . ASN A 1 181 ? 38.695 22.016 -16.808 1.00 90.81 181 ASN A C 1
ATOM 1461 O O . ASN A 1 181 ? 39.548 21.741 -17.652 1.00 90.81 181 ASN A O 1
ATOM 1465 N N . LEU A 1 182 ? 38.367 21.162 -15.833 1.00 91.25 182 LEU A N 1
ATOM 1466 C CA . LEU A 1 182 ? 38.935 19.815 -15.732 1.00 91.25 182 LEU A CA 1
ATOM 1467 C C . LEU A 1 182 ? 38.566 18.966 -16.948 1.00 91.25 182 LEU A C 1
ATOM 1469 O O . LEU A 1 182 ? 39.438 18.329 -17.534 1.00 91.25 182 LEU A O 1
ATOM 1473 N N . GLN A 1 183 ? 37.303 19.003 -17.362 1.00 87.31 183 GLN A N 1
ATOM 1474 C CA . GLN A 1 183 ? 36.820 18.290 -18.538 1.00 87.31 183 GLN A CA 1
ATOM 1475 C C . GLN A 1 183 ? 37.578 18.704 -19.807 1.00 87.31 183 GLN A C 1
ATOM 1477 O O . GLN A 1 183 ? 38.021 17.837 -20.560 1.00 87.31 183 GLN A O 1
ATOM 1482 N N . GLN A 1 184 ? 37.811 20.006 -20.007 1.00 88.44 184 GLN A N 1
ATOM 1483 C CA . GLN A 1 184 ? 38.602 20.508 -21.134 1.00 88.44 184 GLN A CA 1
ATOM 1484 C C . GLN A 1 184 ? 40.051 19.998 -21.099 1.00 88.44 184 GLN A C 1
ATOM 1486 O O . GLN A 1 184 ? 40.557 19.522 -22.117 1.00 88.44 184 GLN A O 1
ATOM 1491 N N . MET A 1 185 ? 40.713 20.045 -19.937 1.00 91.69 185 MET A N 1
ATOM 1492 C CA . MET A 1 185 ? 42.089 19.552 -19.794 1.00 91.69 185 MET A CA 1
ATOM 1493 C C . MET A 1 185 ? 42.197 18.047 -20.065 1.00 91.69 185 MET A C 1
ATOM 1495 O O . MET A 1 185 ? 43.138 17.611 -20.730 1.00 91.69 185 MET A O 1
ATOM 1499 N N . VAL A 1 186 ? 41.238 17.249 -19.582 1.00 90.06 186 VAL A N 1
ATOM 1500 C CA . VAL A 1 186 ? 41.211 15.800 -19.836 1.00 90.06 186 VAL A CA 1
ATOM 1501 C C . VAL A 1 186 ? 41.002 15.519 -21.323 1.00 90.06 186 VAL A C 1
ATOM 1503 O O . VAL A 1 186 ? 41.712 14.680 -21.876 1.00 90.06 186 VAL A O 1
ATOM 1506 N N . GLN A 1 187 ? 40.103 16.248 -21.988 1.00 86.56 187 GLN A N 1
ATOM 1507 C CA . GLN A 1 187 ? 39.870 16.107 -23.426 1.00 86.56 187 GLN A CA 1
ATOM 1508 C C . GLN A 1 187 ? 41.129 16.446 -24.242 1.00 86.56 187 GLN A C 1
ATOM 1510 O O . GLN A 1 187 ? 41.509 15.709 -25.157 1.00 86.56 187 GLN A O 1
ATOM 1515 N N . GLU A 1 188 ? 41.816 17.539 -23.898 1.00 90.62 188 GLU A N 1
ATOM 1516 C CA . GLU A 1 188 ? 43.064 17.935 -24.552 1.00 90.62 188 GLU A CA 1
ATOM 1517 C C . GLU A 1 188 ? 44.149 16.868 -24.353 1.00 90.62 188 GLU A C 1
ATOM 1519 O O . GLU A 1 188 ? 44.796 16.446 -25.316 1.00 90.62 188 GLU A O 1
ATOM 1524 N N . LEU A 1 189 ? 44.311 16.374 -23.124 1.00 91.06 189 LEU A N 1
ATOM 1525 C CA . LEU A 1 189 ? 45.292 15.346 -22.799 1.00 91.06 189 LEU A CA 1
ATOM 1526 C C . LEU A 1 189 ? 45.005 14.033 -23.541 1.00 91.06 189 LEU A C 1
ATOM 1528 O O . LEU A 1 189 ? 45.903 13.472 -24.170 1.00 91.06 189 LEU A O 1
ATOM 1532 N N . ALA A 1 190 ? 43.754 13.575 -23.534 1.00 86.44 190 ALA A N 1
ATOM 1533 C CA . ALA A 1 190 ? 43.331 12.368 -24.234 1.00 86.44 190 ALA A CA 1
ATOM 1534 C C . ALA A 1 190 ? 43.546 12.480 -25.753 1.00 86.44 190 ALA A C 1
ATOM 1536 O O . ALA A 1 190 ? 44.030 11.534 -26.377 1.00 86.44 190 ALA A O 1
ATOM 1537 N N . SER A 1 191 ? 43.264 13.644 -26.350 1.00 84.69 191 SER A N 1
ATOM 1538 C CA . SER A 1 191 ? 43.517 13.888 -27.778 1.00 84.69 191 SER A CA 1
ATOM 1539 C C . SER A 1 191 ? 45.010 13.819 -28.135 1.00 84.69 191 SER A C 1
ATOM 1541 O O . SER A 1 191 ? 45.378 13.187 -29.129 1.00 84.69 191 SER A O 1
ATOM 1543 N N . LYS A 1 192 ? 45.886 14.377 -27.285 1.00 91.44 192 LYS A N 1
ATOM 1544 C CA . LYS A 1 192 ? 47.347 14.299 -27.444 1.00 91.44 192 LYS A CA 1
ATOM 1545 C C . LYS A 1 192 ? 47.846 12.857 -27.342 1.00 91.44 192 LYS A C 1
ATOM 1547 O O . LYS A 1 192 ? 48.627 12.423 -28.186 1.00 91.44 192 LYS A O 1
ATOM 1552 N N . PHE A 1 193 ? 47.375 12.093 -26.354 1.00 86.56 193 PHE A N 1
ATOM 1553 C CA . PHE A 1 193 ? 47.757 10.685 -26.203 1.00 86.56 193 PHE A CA 1
ATOM 1554 C C . PHE A 1 193 ? 47.296 9.819 -27.378 1.00 86.56 193 PHE A C 1
ATOM 1556 O O . PHE A 1 193 ? 48.084 9.010 -27.863 1.00 86.56 193 PHE A O 1
ATOM 1563 N N . LEU A 1 194 ? 46.077 10.024 -27.888 1.00 86.38 194 LEU A N 1
ATOM 1564 C CA . LEU A 1 194 ? 45.597 9.339 -29.093 1.00 86.38 194 LEU A CA 1
ATOM 1565 C C . LEU A 1 194 ? 46.478 9.633 -30.315 1.00 86.38 194 LEU A C 1
ATOM 1567 O O . LEU A 1 194 ? 46.824 8.716 -31.058 1.00 86.38 194 LEU A O 1
ATOM 1571 N N . GLY A 1 195 ? 46.881 10.893 -30.515 1.00 86.31 195 GLY A N 1
ATOM 1572 C CA . GLY A 1 195 ? 47.793 11.269 -31.600 1.00 86.31 195 GLY A CA 1
ATOM 1573 C C . GLY A 1 195 ? 49.168 10.600 -31.485 1.00 86.31 195 GLY A C 1
ATOM 1574 O O . GLY A 1 195 ? 49.704 10.095 -32.476 1.00 86.31 195 GLY A O 1
ATOM 1575 N N . ASN A 1 196 ? 49.709 10.530 -30.267 1.00 90.81 196 ASN A N 1
ATOM 1576 C CA . ASN A 1 196 ? 50.993 9.885 -29.992 1.00 90.81 196 ASN A CA 1
ATOM 1577 C C . ASN A 1 196 ? 50.932 8.366 -30.202 1.00 90.81 196 ASN A C 1
ATOM 1579 O O . ASN A 1 196 ? 51.837 7.803 -30.815 1.00 90.81 196 ASN A O 1
ATOM 1583 N N . LEU A 1 197 ? 49.864 7.704 -29.744 1.00 86.88 197 LEU A N 1
ATOM 1584 C CA . LEU A 1 197 ? 49.660 6.266 -29.950 1.00 86.88 197 LEU A CA 1
ATOM 1585 C C . LEU A 1 197 ? 49.528 5.920 -31.432 1.00 86.88 197 LEU A C 1
ATOM 1587 O O . LEU A 1 197 ? 50.172 4.977 -31.890 1.00 86.88 197 LEU A O 1
ATOM 1591 N N . ARG A 1 198 ? 48.790 6.735 -32.194 1.00 86.56 198 ARG A N 1
ATOM 1592 C CA . ARG A 1 198 ? 48.675 6.584 -33.647 1.00 86.56 198 ARG A CA 1
ATOM 1593 C C . ARG A 1 198 ? 50.041 6.703 -34.326 1.00 86.56 198 ARG A C 1
ATOM 1595 O O . ARG A 1 198 ? 50.424 5.825 -35.089 1.00 86.56 198 ARG A O 1
ATOM 1602 N N . SER A 1 199 ? 50.818 7.723 -33.963 1.00 89.00 199 SER A N 1
ATOM 1603 C CA . SER A 1 199 ? 52.179 7.925 -34.488 1.00 89.00 199 SER A CA 1
ATOM 1604 C C . SER A 1 199 ? 53.117 6.758 -34.145 1.00 89.00 199 SER A C 1
ATOM 1606 O O . SER A 1 199 ? 53.918 6.321 -34.976 1.00 89.00 199 SER A O 1
ATOM 1608 N N . LEU A 1 200 ? 53.004 6.219 -32.927 1.00 86.81 200 LEU A N 1
ATOM 1609 C CA . LEU A 1 200 ? 53.783 5.072 -32.461 1.00 86.81 200 LEU A CA 1
ATOM 1610 C C . LEU A 1 200 ? 53.405 3.786 -33.206 1.00 86.81 200 LEU A C 1
ATOM 1612 O O . LEU A 1 200 ? 54.287 3.036 -33.625 1.00 86.81 200 LEU A O 1
ATOM 1616 N N . ARG A 1 201 ? 52.106 3.548 -33.406 1.00 85.81 201 ARG A N 1
ATOM 1617 C CA . ARG A 1 201 ? 51.572 2.430 -34.189 1.00 85.81 201 ARG A CA 1
ATOM 1618 C C . ARG A 1 201 ? 52.063 2.473 -35.628 1.00 85.81 201 ARG A C 1
ATOM 1620 O O . ARG A 1 201 ? 52.517 1.454 -36.145 1.00 85.81 201 ARG A O 1
ATOM 1627 N N . ASP A 1 202 ? 52.001 3.641 -36.256 1.00 86.50 202 ASP A N 1
ATOM 1628 C CA . ASP A 1 202 ? 52.408 3.825 -37.647 1.00 86.50 202 ASP A CA 1
ATOM 1629 C C . ASP A 1 202 ? 53.925 3.585 -37.792 1.00 86.50 202 ASP A C 1
ATOM 1631 O O . ASP A 1 202 ? 54.362 2.858 -38.687 1.00 86.50 202 ASP A O 1
ATOM 1635 N N . SER A 1 203 ? 54.721 4.070 -36.831 1.00 86.38 203 SER A N 1
ATOM 1636 C CA . SER A 1 203 ? 56.166 3.800 -36.748 1.00 86.38 203 SER A CA 1
ATOM 1637 C C . SER A 1 203 ? 56.479 2.310 -36.551 1.00 86.38 203 SER A C 1
ATOM 1639 O O . SER A 1 203 ? 57.354 1.762 -37.220 1.00 86.38 203 SER A O 1
ATOM 1641 N N . TYR A 1 204 ? 55.755 1.625 -35.660 1.00 81.06 204 TYR A N 1
ATOM 1642 C CA . TYR A 1 204 ? 55.921 0.187 -35.425 1.00 81.06 204 TYR A CA 1
ATOM 1643 C C . TYR A 1 204 ? 55.539 -0.645 -36.654 1.00 81.06 204 TYR A C 1
ATOM 1645 O O . TYR A 1 204 ? 56.251 -1.579 -37.014 1.00 81.06 204 TYR A O 1
ATOM 1653 N N . THR A 1 205 ? 54.456 -0.273 -37.337 1.00 79.94 205 THR A N 1
ATOM 1654 C CA . THR A 1 205 ? 53.991 -0.936 -38.564 1.00 79.94 205 THR A CA 1
ATOM 1655 C C . THR A 1 205 ? 55.017 -0.794 -39.690 1.00 79.94 205 THR A C 1
ATOM 1657 O O . THR A 1 2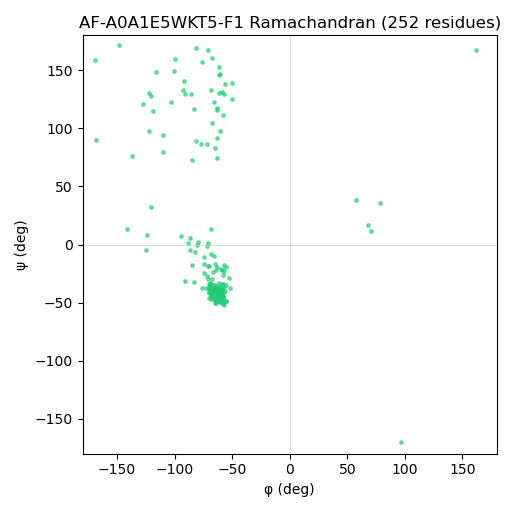05 ? 55.322 -1.774 -40.368 1.00 79.94 205 THR A O 1
ATOM 1660 N N . ALA A 1 206 ? 55.620 0.390 -39.845 1.00 82.25 206 ALA A N 1
ATOM 1661 C CA . ALA A 1 206 ? 56.696 0.622 -40.809 1.00 82.25 206 ALA A CA 1
ATOM 1662 C C . ALA A 1 206 ? 57.958 -0.210 -40.500 1.00 82.25 206 ALA A C 1
ATOM 1664 O O . ALA A 1 206 ? 58.580 -0.746 -41.416 1.00 82.25 206 ALA A O 1
ATOM 1665 N N . MET A 1 207 ? 58.315 -0.369 -39.219 1.00 78.62 207 MET A N 1
ATOM 1666 C CA . MET A 1 207 ? 59.442 -1.216 -38.800 1.00 78.62 207 MET A CA 1
ATOM 1667 C C . MET A 1 207 ? 59.161 -2.714 -38.985 1.00 78.62 207 MET A C 1
ATOM 1669 O O . MET A 1 207 ? 60.036 -3.451 -39.434 1.00 78.62 207 MET A O 1
ATOM 1673 N N . ALA A 1 208 ? 57.945 -3.170 -38.673 1.00 70.50 208 ALA A N 1
ATOM 1674 C CA . ALA A 1 208 ? 57.536 -4.562 -38.841 1.00 70.50 208 ALA A CA 1
ATOM 1675 C C . ALA A 1 208 ? 57.489 -4.973 -40.323 1.00 70.50 208 ALA A C 1
ATOM 1677 O O . ALA A 1 208 ? 57.925 -6.070 -40.661 1.00 70.50 208 ALA A O 1
ATOM 1678 N N . ALA A 1 209 ? 57.057 -4.075 -41.216 1.00 67.06 209 ALA A N 1
ATOM 1679 C CA . ALA A 1 209 ? 57.068 -4.298 -42.665 1.00 67.06 209 ALA A CA 1
ATOM 1680 C C . ALA A 1 209 ? 58.485 -4.464 -43.258 1.00 67.06 209 ALA A C 1
ATOM 1682 O O . ALA A 1 209 ? 58.636 -5.055 -44.324 1.00 67.06 209 ALA A O 1
ATOM 1683 N N . GLY A 1 210 ? 59.526 -3.973 -42.572 1.00 63.34 210 GLY A N 1
ATOM 1684 C CA . GLY A 1 210 ? 60.933 -4.162 -42.946 1.00 63.34 210 GLY A CA 1
ATOM 1685 C C . GLY A 1 210 ? 61.571 -5.457 -42.421 1.00 63.34 210 GLY A C 1
ATOM 1686 O O . GLY A 1 210 ? 62.723 -5.741 -42.747 1.00 63.34 210 GLY A O 1
ATOM 1687 N N . SER A 1 211 ? 60.853 -6.243 -41.611 1.00 61.75 211 SER A N 1
ATOM 1688 C CA . SER A 1 211 ? 61.342 -7.483 -40.999 1.00 61.75 211 SER A CA 1
ATOM 1689 C C . SER A 1 211 ? 60.775 -8.710 -41.724 1.00 61.75 211 SER A C 1
ATOM 1691 O O . SER A 1 211 ? 59.566 -8.898 -41.794 1.00 61.75 211 SER A O 1
ATOM 1693 N N . LEU A 1 212 ? 61.641 -9.592 -42.237 1.00 53.31 212 LEU A N 1
ATOM 1694 C CA . LEU A 1 212 ? 61.295 -10.808 -43.010 1.00 53.31 212 LEU A CA 1
ATOM 1695 C C . LEU A 1 212 ? 60.597 -11.927 -42.197 1.00 53.31 212 LEU A C 1
ATOM 1697 O O . LEU A 1 212 ? 60.484 -13.057 -42.666 1.00 53.31 212 LEU A O 1
ATOM 1701 N N . SER A 1 213 ? 60.128 -11.637 -40.983 1.00 56.94 213 SER A N 1
ATOM 1702 C CA . SER A 1 213 ? 59.496 -12.605 -40.077 1.00 56.94 213 SER A CA 1
ATOM 1703 C C . SER A 1 213 ? 58.002 -12.305 -39.949 1.00 56.94 213 SER A C 1
ATOM 1705 O O . SER A 1 213 ? 57.568 -11.679 -38.986 1.00 56.94 213 SER A O 1
ATOM 1707 N N . ALA A 1 214 ? 57.203 -12.716 -40.934 1.00 56.31 214 ALA A N 1
ATOM 1708 C CA . ALA A 1 214 ? 55.752 -12.554 -40.885 1.00 56.31 214 ALA A CA 1
ATOM 1709 C C . ALA A 1 214 ? 55.111 -13.671 -40.039 1.00 56.31 214 ALA A C 1
ATOM 1711 O O . ALA A 1 214 ? 54.749 -14.728 -40.555 1.00 56.31 214 ALA A O 1
ATOM 1712 N N . SER A 1 215 ? 54.977 -13.449 -38.729 1.00 57.16 215 SER A N 1
ATOM 1713 C CA . SER A 1 215 ? 54.017 -14.186 -37.898 1.00 57.16 215 SER A CA 1
ATOM 1714 C C . SER A 1 215 ? 52.652 -13.495 -37.972 1.00 57.16 215 SER A C 1
ATOM 1716 O O . SER A 1 215 ? 52.568 -12.294 -37.735 1.00 57.16 215 SER A O 1
ATOM 1718 N N . ASN A 1 216 ? 51.583 -14.243 -38.260 1.00 58.69 216 ASN A N 1
ATOM 1719 C CA . ASN A 1 216 ? 50.216 -13.713 -38.412 1.00 58.69 216 ASN A CA 1
ATOM 1720 C C . ASN A 1 216 ? 49.547 -13.256 -37.094 1.00 58.69 216 ASN A C 1
ATOM 1722 O O . ASN A 1 216 ? 48.389 -12.844 -37.121 1.00 58.69 216 ASN A O 1
ATOM 1726 N N . GLU A 1 217 ? 50.228 -13.334 -35.946 1.00 59.25 217 GLU A N 1
ATOM 1727 C CA . GLU A 1 217 ? 49.686 -12.867 -34.665 1.00 59.25 217 GLU A CA 1
ATOM 1728 C C . GLU A 1 217 ? 50.083 -11.407 -34.380 1.00 59.25 217 GLU A C 1
ATOM 1730 O O . GLU A 1 217 ? 51.260 -11.054 -34.522 1.00 59.25 217 GLU A O 1
ATOM 1735 N N . PRO A 1 218 ? 49.133 -10.545 -33.959 1.00 62.97 218 PRO A N 1
ATOM 1736 C CA . PRO A 1 218 ? 49.447 -9.181 -33.553 1.00 62.97 218 PRO A CA 1
ATOM 1737 C C . PRO A 1 218 ? 50.386 -9.218 -32.347 1.00 62.97 218 PRO A C 1
ATOM 1739 O O . PRO A 1 218 ? 50.123 -9.911 -31.363 1.00 62.97 218 PRO A O 1
ATOM 1742 N N . SER A 1 219 ? 51.482 -8.461 -32.406 1.00 71.94 219 SER A N 1
ATOM 1743 C CA . SER A 1 219 ? 52.425 -8.415 -31.292 1.00 71.94 219 SER A CA 1
ATOM 1744 C C . SER A 1 219 ? 51.744 -7.871 -30.032 1.00 71.94 219 SER A C 1
ATOM 1746 O O . SER A 1 219 ? 50.818 -7.054 -30.104 1.00 71.94 219 SER A O 1
ATOM 1748 N N . SER A 1 220 ? 52.232 -8.272 -28.854 1.00 77.88 220 SER A N 1
ATOM 1749 C CA . SER A 1 220 ? 51.734 -7.756 -27.569 1.00 77.88 220 SER A CA 1
ATOM 1750 C C . SER A 1 220 ? 51.743 -6.222 -27.512 1.00 77.88 220 SER A C 1
ATOM 1752 O O . SER A 1 220 ? 50.887 -5.627 -26.867 1.00 77.88 220 SER A O 1
ATOM 1754 N N . VAL A 1 221 ? 52.664 -5.576 -28.237 1.00 77.06 221 VAL A N 1
ATOM 1755 C CA . VAL A 1 221 ? 52.758 -4.114 -28.360 1.00 77.06 221 VAL A CA 1
ATOM 1756 C C . VAL A 1 221 ? 51.594 -3.545 -29.178 1.00 77.06 221 VAL A C 1
ATOM 1758 O O . VAL A 1 221 ? 50.965 -2.584 -28.744 1.00 77.06 221 VAL A O 1
ATOM 1761 N N . THR A 1 222 ? 51.252 -4.148 -30.321 1.00 78.44 222 THR A N 1
ATOM 1762 C CA . THR A 1 222 ? 50.101 -3.726 -31.139 1.00 78.44 222 THR A CA 1
ATOM 1763 C C . THR A 1 222 ? 48.782 -3.885 -30.382 1.00 78.44 222 THR A C 1
ATOM 1765 O O . THR A 1 222 ? 47.916 -3.016 -30.474 1.00 78.44 222 THR A O 1
ATOM 1768 N N . LYS A 1 223 ? 48.648 -4.952 -29.584 1.00 83.06 223 LYS A N 1
ATOM 1769 C CA . LYS A 1 223 ? 47.472 -5.177 -28.734 1.00 83.06 223 LYS A CA 1
ATOM 1770 C C . LYS A 1 223 ? 47.329 -4.101 -27.651 1.00 83.06 223 LYS A C 1
ATOM 1772 O O . LYS A 1 223 ? 46.267 -3.503 -27.544 1.00 83.06 223 LYS A O 1
ATOM 1777 N N . ILE A 1 224 ? 48.411 -3.781 -26.932 1.00 85.06 224 ILE A N 1
ATOM 1778 C CA . ILE A 1 224 ? 48.414 -2.714 -25.914 1.00 85.06 224 ILE A CA 1
ATOM 1779 C C . ILE A 1 224 ? 48.055 -1.357 -26.531 1.00 85.06 224 ILE A C 1
ATOM 1781 O O . ILE A 1 224 ? 47.245 -0.624 -25.970 1.00 85.06 224 ILE A O 1
ATOM 1785 N N . ILE A 1 225 ? 48.619 -1.023 -27.698 1.00 83.94 225 ILE A N 1
ATOM 1786 C CA . ILE A 1 225 ? 48.303 0.235 -28.389 1.00 83.94 225 ILE A CA 1
ATOM 1787 C C . ILE A 1 225 ? 46.813 0.293 -28.756 1.00 83.94 225 ILE A C 1
ATOM 1789 O O . ILE A 1 225 ? 46.165 1.301 -28.485 1.00 83.94 225 ILE A O 1
ATOM 1793 N N . SER A 1 226 ? 46.260 -0.791 -29.310 1.00 84.25 226 SER A N 1
ATOM 1794 C CA . SER A 1 226 ? 44.837 -0.881 -29.660 1.00 84.25 226 SER A CA 1
ATOM 1795 C C . SER A 1 226 ? 43.922 -0.753 -28.436 1.00 84.25 226 SER A C 1
ATOM 1797 O O . SER A 1 226 ? 42.917 -0.042 -28.491 1.00 84.25 226 SER A O 1
ATOM 1799 N N . ASP A 1 227 ? 44.269 -1.402 -27.321 1.00 86.88 227 ASP A N 1
ATOM 1800 C CA . ASP A 1 227 ? 43.499 -1.334 -26.075 1.00 86.88 227 ASP A CA 1
ATOM 1801 C C . ASP A 1 227 ? 43.495 0.100 -25.509 1.00 86.88 227 ASP A C 1
ATOM 1803 O O . ASP A 1 227 ? 42.446 0.622 -25.116 1.00 86.88 227 ASP A O 1
ATOM 1807 N N . CYS A 1 228 ? 44.645 0.785 -25.541 1.00 86.56 228 CYS A N 1
ATOM 1808 C CA . CYS A 1 228 ? 44.756 2.186 -25.131 1.00 86.56 228 CYS A CA 1
ATOM 1809 C C . CYS A 1 228 ? 43.983 3.142 -26.057 1.00 86.56 228 CYS A C 1
ATOM 1811 O O . CYS A 1 228 ? 43.322 4.060 -25.568 1.00 86.56 228 CYS A O 1
ATOM 1813 N N . GLU A 1 229 ? 44.027 2.936 -27.378 1.00 84.44 229 GLU A N 1
ATOM 1814 C CA . GLU A 1 229 ? 43.258 3.732 -28.346 1.00 84.44 229 GLU A CA 1
ATOM 1815 C C . GLU A 1 229 ? 41.745 3.581 -28.122 1.00 84.44 229 GLU A C 1
ATOM 1817 O O . GLU A 1 229 ? 41.015 4.578 -28.120 1.00 84.44 229 GLU A O 1
ATOM 1822 N N . SER A 1 230 ? 41.275 2.357 -27.868 1.00 87.94 230 SER A N 1
ATOM 1823 C CA . SER A 1 230 ? 39.868 2.077 -27.566 1.00 87.94 230 SER A CA 1
ATOM 1824 C C . SER A 1 230 ? 39.417 2.756 -26.268 1.00 87.94 230 SER A C 1
ATOM 1826 O O . SER A 1 230 ? 38.396 3.448 -26.251 1.00 87.94 230 SER A O 1
ATOM 1828 N N . ALA A 1 231 ? 40.197 2.628 -25.188 1.00 88.06 231 ALA A N 1
ATOM 1829 C CA . ALA A 1 231 ? 39.874 3.231 -23.894 1.00 88.06 231 ALA A CA 1
ATOM 1830 C C . ALA A 1 231 ? 39.825 4.769 -23.950 1.00 88.06 231 ALA A C 1
ATOM 1832 O O . ALA A 1 231 ? 38.907 5.386 -23.408 1.00 88.06 231 ALA A O 1
ATOM 1833 N N . LEU A 1 232 ? 40.774 5.402 -24.647 1.00 85.12 232 LEU A N 1
ATOM 1834 C CA . LEU A 1 232 ? 40.799 6.860 -24.812 1.00 85.12 232 LEU A CA 1
ATOM 1835 C C . LEU A 1 232 ? 39.668 7.368 -25.715 1.00 85.12 232 LEU A C 1
ATOM 1837 O O . LEU A 1 232 ? 39.119 8.443 -25.472 1.00 85.12 232 LEU A O 1
ATOM 1841 N N . THR A 1 233 ? 39.283 6.595 -26.732 1.00 85.25 233 THR A N 1
ATOM 1842 C CA . THR A 1 233 ? 38.127 6.915 -27.582 1.00 85.25 233 THR A CA 1
ATOM 1843 C C . THR A 1 233 ? 36.830 6.860 -26.775 1.00 85.25 233 THR A C 1
ATOM 1845 O O . THR A 1 233 ? 36.012 7.777 -26.862 1.00 85.25 233 THR A O 1
ATOM 1848 N N . PHE A 1 234 ? 36.670 5.835 -25.935 1.00 88.62 234 PHE A N 1
ATOM 1849 C CA . PHE A 1 234 ? 35.531 5.708 -25.028 1.00 88.62 234 PHE A CA 1
ATOM 1850 C C . PHE A 1 234 ? 35.456 6.869 -24.023 1.00 88.62 234 PHE A C 1
ATOM 1852 O O . PHE A 1 234 ? 34.384 7.447 -23.820 1.00 88.62 234 PHE A O 1
ATOM 1859 N N . LEU A 1 235 ? 36.595 7.263 -23.442 1.00 86.81 235 LEU A N 1
ATOM 1860 C CA . LEU A 1 235 ? 36.681 8.404 -22.527 1.00 86.81 235 LEU A CA 1
ATOM 1861 C C . LEU A 1 235 ? 36.262 9.714 -23.210 1.00 86.81 235 LEU A C 1
ATOM 1863 O O . LEU A 1 235 ? 35.401 10.422 -22.695 1.00 86.81 235 LEU A O 1
ATOM 1867 N N . ASN A 1 236 ? 36.812 10.009 -24.391 1.00 85.06 236 ASN A N 1
ATOM 1868 C CA . ASN A 1 236 ? 36.467 11.213 -25.153 1.00 85.06 236 ASN A CA 1
ATOM 1869 C C . ASN A 1 236 ? 34.988 11.253 -25.553 1.00 85.06 236 ASN A C 1
ATOM 1871 O O . ASN A 1 236 ? 34.369 12.316 -25.533 1.00 85.06 236 ASN A O 1
ATOM 1875 N N . HIS A 1 237 ? 34.409 10.104 -25.908 1.00 87.44 237 HIS A N 1
ATOM 1876 C CA . HIS A 1 237 ? 32.984 10.013 -26.209 1.00 87.44 237 HIS A CA 1
ATOM 1877 C C . HIS A 1 237 ? 32.130 10.309 -24.969 1.00 87.44 237 HIS A C 1
ATOM 1879 O O . HIS A 1 237 ? 31.207 11.118 -25.031 1.00 87.44 237 HIS A O 1
ATOM 1885 N N . SER A 1 238 ? 32.496 9.731 -23.824 1.00 87.38 238 SER A N 1
ATOM 1886 C CA . SER A 1 238 ? 31.800 9.941 -22.549 1.00 87.38 238 SER A CA 1
ATOM 1887 C C . SER A 1 238 ? 31.863 11.404 -22.096 1.00 87.38 238 SER A C 1
ATOM 1889 O O . SER A 1 238 ? 30.856 11.969 -21.672 1.00 87.38 238 SER A O 1
ATOM 1891 N N . LEU A 1 239 ? 33.019 12.056 -22.254 1.00 84.75 239 LEU A N 1
ATOM 1892 C CA . LEU A 1 239 ? 33.181 13.482 -21.961 1.00 84.75 239 LEU A CA 1
ATOM 1893 C C . LEU A 1 239 ? 32.376 14.367 -22.920 1.00 84.75 239 LEU A C 1
ATOM 1895 O O . LEU A 1 239 ? 31.834 15.382 -22.494 1.00 84.75 239 LEU A O 1
ATOM 1899 N N . SER A 1 240 ? 32.236 13.981 -24.189 1.00 84.25 240 SER A N 1
ATOM 1900 C CA . SER A 1 240 ? 31.396 14.705 -25.151 1.00 84.25 240 SER A CA 1
ATOM 1901 C C . SER A 1 240 ? 29.901 14.616 -24.805 1.00 84.25 240 SER A C 1
ATOM 1903 O O . SER A 1 240 ? 29.191 15.622 -24.873 1.00 84.25 240 SER A O 1
ATOM 1905 N N . ILE A 1 241 ? 29.424 13.452 -24.350 1.00 86.75 241 ILE A N 1
ATOM 1906 C CA . ILE A 1 241 ? 28.050 13.290 -23.838 1.00 86.75 241 ILE A CA 1
ATOM 1907 C C . ILE A 1 241 ? 27.827 14.175 -22.606 1.00 86.75 241 ILE A C 1
ATOM 1909 O O . ILE A 1 241 ? 26.792 14.833 -22.485 1.00 86.75 241 ILE A O 1
ATOM 1913 N N . LEU A 1 242 ? 28.809 14.238 -21.706 1.00 83.12 242 LEU A N 1
ATOM 1914 C CA . LEU A 1 242 ? 28.724 15.094 -20.527 1.00 83.12 242 LEU A CA 1
ATOM 1915 C C . LEU A 1 242 ? 28.643 16.581 -20.924 1.00 83.12 242 LEU A C 1
ATOM 1917 O O . LEU A 1 242 ? 27.770 17.289 -20.433 1.00 83.12 242 LEU A O 1
ATOM 1921 N N . SER A 1 243 ? 29.475 17.043 -21.871 1.00 82.19 243 SER A N 1
ATOM 1922 C CA . SER A 1 243 ? 29.420 18.423 -22.394 1.00 82.19 243 SER A CA 1
ATOM 1923 C C . SER A 1 243 ? 28.061 18.772 -23.002 1.00 82.19 243 SER A C 1
ATOM 1925 O O . SER A 1 243 ? 27.522 19.838 -22.727 1.00 82.19 243 SER A O 1
ATOM 1927 N N . THR A 1 244 ? 27.494 17.880 -23.819 1.00 82.75 244 THR A N 1
ATOM 1928 C CA . THR A 1 244 ? 26.187 18.114 -24.464 1.00 82.75 244 THR A CA 1
ATOM 1929 C C . THR A 1 244 ? 25.037 18.124 -23.458 1.00 82.75 244 THR A C 1
ATOM 1931 O O . THR A 1 244 ? 24.097 18.902 -23.604 1.00 82.75 244 THR A O 1
ATOM 1934 N N . SER A 1 245 ? 25.128 17.310 -22.405 1.00 80.00 245 SER A N 1
ATOM 1935 C CA . SER A 1 245 ? 24.147 17.299 -21.316 1.00 80.00 245 SER A CA 1
ATOM 1936 C C . SER A 1 245 ? 24.177 18.603 -20.513 1.00 80.00 245 SER A C 1
ATOM 1938 O O . SER A 1 245 ? 23.115 19.158 -20.241 1.00 80.00 245 SER A O 1
ATOM 1940 N N . VAL A 1 246 ? 25.375 19.121 -20.215 1.00 77.31 246 VAL A N 1
ATOM 1941 C CA . VAL A 1 246 ? 25.569 20.414 -19.533 1.00 77.31 246 VAL A CA 1
ATOM 1942 C C . VAL A 1 246 ? 25.061 21.582 -20.388 1.00 77.31 246 VAL A C 1
ATOM 1944 O O . VAL A 1 246 ? 24.342 22.436 -19.879 1.00 77.31 246 VAL A O 1
ATOM 1947 N N . ALA A 1 247 ? 25.355 21.600 -21.693 1.00 74.44 247 ALA A N 1
ATOM 1948 C CA . ALA A 1 247 ? 24.866 22.646 -22.602 1.00 74.44 247 ALA A CA 1
ATOM 1949 C C . ALA A 1 247 ? 23.327 22.683 -22.676 1.00 74.44 247 ALA A C 1
ATOM 1951 O O . ALA A 1 247 ? 22.716 23.751 -22.658 1.00 74.44 247 ALA A O 1
ATOM 1952 N N . ARG A 1 248 ? 22.685 21.505 -22.676 1.00 75.50 248 ARG A N 1
ATOM 1953 C CA . ARG A 1 248 ? 21.220 21.383 -22.650 1.00 75.50 248 ARG A CA 1
ATOM 1954 C C . ARG A 1 248 ? 20.611 21.915 -21.351 1.00 75.50 248 ARG A C 1
ATOM 1956 O O . ARG A 1 248 ? 19.536 22.504 -21.390 1.00 75.50 248 ARG A O 1
ATOM 1963 N N . GLU A 1 249 ? 21.273 21.702 -20.217 1.00 71.62 249 GLU A N 1
ATOM 1964 C CA . GLU A 1 249 ? 20.830 22.207 -18.911 1.00 71.62 249 GLU A CA 1
ATOM 1965 C C . GLU A 1 249 ? 20.960 23.736 -18.808 1.00 71.62 249 GLU A C 1
ATOM 1967 O O . GLU A 1 249 ? 20.111 24.388 -18.208 1.00 71.62 249 GLU A O 1
ATOM 1972 N N . GLN A 1 250 ? 21.964 24.324 -19.464 1.00 69.06 250 GLN A N 1
ATOM 1973 C CA . GLN A 1 250 ? 22.191 25.776 -19.500 1.00 69.06 250 GLN A CA 1
ATOM 1974 C C . GLN A 1 250 ? 21.311 26.522 -20.520 1.00 69.06 250 GLN A C 1
ATOM 1976 O O . GLN A 1 250 ? 21.394 27.744 -20.623 1.00 69.06 250 GLN A O 1
ATOM 1981 N N . GLY A 1 251 ? 20.447 25.817 -21.261 1.00 64.06 251 GLY A N 1
ATOM 1982 C CA . GLY A 1 251 ? 19.557 26.423 -22.257 1.00 64.06 251 GLY A CA 1
ATOM 1983 C C . GLY A 1 251 ? 20.277 26.949 -23.502 1.00 64.06 251 GLY A C 1
ATOM 1984 O O . GLY A 1 251 ? 19.666 27.645 -24.312 1.00 64.06 251 GLY A O 1
ATOM 1985 N N . GLU A 1 252 ? 21.555 26.608 -23.683 1.00 55.81 252 GLU A N 1
ATOM 1986 C CA . GLU A 1 252 ? 22.305 26.911 -24.897 1.00 55.81 252 GLU A CA 1
ATOM 1987 C C . GLU A 1 252 ? 21.882 25.915 -25.986 1.00 55.81 252 GLU A C 1
ATOM 1989 O O . GLU A 1 252 ? 22.463 24.844 -26.164 1.00 55.81 252 GLU A O 1
ATOM 1994 N N . THR A 1 253 ? 20.809 26.232 -26.712 1.00 44.16 253 THR A N 1
ATOM 1995 C CA . THR A 1 253 ? 20.552 25.594 -28.007 1.00 44.16 253 THR A CA 1
ATOM 1996 C C . THR A 1 253 ? 21.692 25.966 -28.953 1.00 44.16 253 THR A C 1
ATOM 1998 O O . THR A 1 253 ? 21.858 27.150 -29.248 1.00 44.16 253 THR A O 1
ATOM 2001 N N . LEU A 1 254 ? 22.465 24.963 -29.388 1.00 46.00 254 LEU A N 1
ATOM 2002 C CA . LEU A 1 254 ? 23.416 25.071 -30.503 1.00 46.00 254 LEU A CA 1
ATOM 2003 C C . LEU A 1 254 ? 22.760 25.676 -31.751 1.00 46.00 254 LEU A C 1
ATOM 2005 O O . LEU A 1 254 ? 21.608 25.283 -32.053 1.00 46.00 254 LEU A O 1
#